Protein AF-A0A2K2V8D2-F1 (afdb_monomer)

Sequence (193 aa):
MRQGKEVNWNSFGDELWNIADIFRSDIVKPTEYLEEFSYLFFLRLFDEQEIYQENVAKELGEEYKSTIPEEYRFFNWACDPRNYARNNGFKTVTEFLDKMFSDLANLQDIGNPKIDEDRRIIRKIFSNKVRRMQNDNTVIQVINKLGILKLPEDEGKKFDALGRGYEFLMYKLGQQGSYGQYFTPRNIISFMV

Foldseek 3Di:
DDPFDDDPLVVLLVLLVVLLCLCCVQFVAPLQSLLVSLVLLLLQLLLLVLVVVCVVCVVVVHDRDDLQPPLSRLVSQLVPVCVSCVVVPHPASLRVVVVSLVCLLVPDDDPDVVSNLVSVVSNLSSVPDDRRDDDRVSVSSSSNSSVPRDADPDPLRRLVSSLSSSVSSVVVSVVSDDPCPRDPSVVSSVVSD

Nearest PDB structures (foldseek):
  1r1y-assembly1_A  TM=2.375E-01  e=9.857E+00  Homo sapiens

Secondary structure (DSSP, 8-state):
---PPPP-HHHHHHHHHHHHHGGGGT--SHHHHHHHHHHHHHHHHHHHHHHHHHHHHHHHTPPP--SS-GGG-HHHHHTSHHHHHHHTT-SSHHHHHHHHHHHHHTPPP-S-HHHHHHHHHHHHHHTT-------HHHHHHHHHHHHT----SSHHHHHHHHHHHHHHHHHHHHHHSS-TTTS-HHHHHTTT-

Mean predicted aligned error: 6.64 Å

Structure (mmCIF, N/CA/C/O backbone):
data_AF-A0A2K2V8D2-F1
#
_entry.id   AF-A0A2K2V8D2-F1
#
loop_
_atom_site.group_PDB
_atom_site.id
_atom_site.type_symbol
_atom_site.label_atom_id
_atom_site.label_alt_id
_atom_site.label_comp_id
_atom_site.label_asym_id
_atom_site.label_entity_id
_atom_site.label_seq_id
_atom_site.pdbx_PDB_ins_code
_atom_site.Cartn_x
_atom_site.Cartn_y
_atom_site.Cartn_z
_atom_site.occupancy
_atom_site.B_iso_or_equiv
_atom_site.auth_seq_id
_atom_site.auth_comp_id
_atom_site.auth_asym_id
_atom_site.auth_atom_id
_atom_site.pdbx_PDB_model_num
ATOM 1 N N . MET A 1 1 ? 2.410 31.906 13.628 1.00 33.09 1 MET A N 1
ATOM 2 C CA . MET A 1 1 ? 1.485 31.511 12.545 1.00 33.09 1 MET A CA 1
ATOM 3 C C . MET A 1 1 ? 2.318 30.945 11.408 1.00 33.09 1 MET A C 1
ATOM 5 O O . MET A 1 1 ? 2.979 31.707 10.715 1.00 33.09 1 MET A O 1
ATOM 9 N N . ARG A 1 2 ? 2.411 29.616 11.296 1.00 35.50 2 ARG A N 1
ATOM 10 C CA . ARG A 1 2 ? 3.089 28.970 10.165 1.00 35.50 2 ARG A CA 1
ATOM 11 C C . ARG A 1 2 ? 2.069 28.894 9.033 1.00 35.50 2 ARG A C 1
ATOM 13 O O . ARG A 1 2 ? 1.045 28.244 9.191 1.00 35.50 2 ARG A O 1
ATOM 20 N N . GLN A 1 3 ? 2.308 29.621 7.945 1.00 31.98 3 GLN A N 1
ATOM 21 C CA . GLN A 1 3 ? 1.551 29.440 6.711 1.00 31.98 3 GLN A CA 1
ATOM 22 C C . GLN A 1 3 ? 1.862 28.031 6.198 1.00 31.98 3 GLN A C 1
ATOM 24 O O . GLN A 1 3 ? 2.992 27.758 5.788 1.00 31.98 3 GLN A O 1
ATOM 29 N N . GLY A 1 4 ? 0.887 27.125 6.292 1.00 40.28 4 GLY A N 1
ATOM 30 C CA . GLY A 1 4 ? 0.949 25.841 5.607 1.00 40.28 4 GLY A CA 1
ATOM 31 C C . GLY A 1 4 ? 1.059 26.119 4.113 1.00 40.28 4 GLY A C 1
ATOM 32 O O . GLY A 1 4 ? 0.209 26.808 3.552 1.00 40.28 4 GLY A O 1
ATOM 33 N N . LYS A 1 5 ? 2.145 25.664 3.483 1.00 44.41 5 LYS A N 1
ATOM 34 C CA . LYS A 1 5 ? 2.298 25.764 2.030 1.00 44.41 5 LYS A CA 1
ATOM 35 C C . LYS A 1 5 ? 1.134 25.015 1.385 1.00 44.41 5 LYS A C 1
ATOM 37 O O . LYS A 1 5 ? 0.981 23.820 1.620 1.00 44.41 5 LYS A O 1
ATOM 42 N N . GLU A 1 6 ? 0.328 25.718 0.595 1.00 50.50 6 GLU A N 1
ATOM 43 C CA . GLU A 1 6 ? -0.656 25.080 -0.277 1.00 50.50 6 GLU A CA 1
ATOM 44 C C . GLU A 1 6 ? 0.056 24.081 -1.191 1.00 50.50 6 GLU A C 1
ATOM 46 O O . GLU A 1 6 ? 1.127 24.367 -1.738 1.00 50.50 6 GLU A O 1
ATOM 51 N N . VAL A 1 7 ? -0.522 22.889 -1.325 1.00 56.56 7 VAL A N 1
ATOM 52 C CA . VAL A 1 7 ? -0.005 21.879 -2.244 1.00 56.56 7 VAL A CA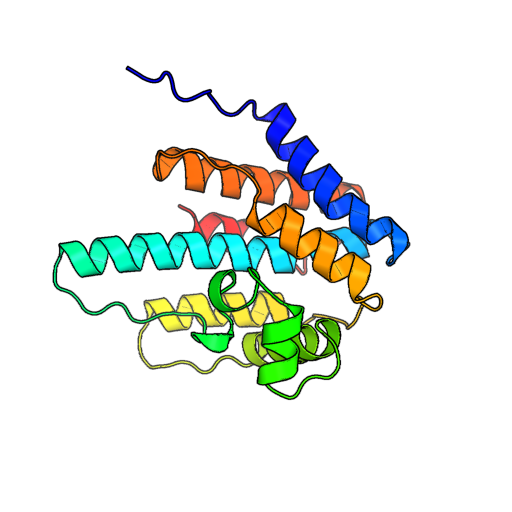 1
ATOM 53 C C . VAL A 1 7 ? -0.193 22.402 -3.659 1.00 56.56 7 VAL A C 1
ATOM 55 O O . VAL A 1 7 ? -1.310 22.632 -4.116 1.00 56.56 7 VAL A O 1
ATOM 58 N N . ASN A 1 8 ? 0.919 22.600 -4.362 1.00 67.38 8 ASN A N 1
ATOM 59 C CA . ASN A 1 8 ? 0.877 22.841 -5.793 1.00 67.38 8 ASN A CA 1
ATOM 60 C C . ASN A 1 8 ? 0.486 21.523 -6.473 1.00 67.38 8 ASN A C 1
ATOM 62 O O . ASN A 1 8 ? 1.277 20.584 -6.527 1.00 67.38 8 ASN A O 1
ATOM 66 N N . TRP A 1 9 ? -0.744 21.453 -6.970 1.00 60.75 9 TRP A N 1
ATOM 67 C CA . TRP A 1 9 ? -1.333 20.220 -7.489 1.00 60.75 9 TRP A CA 1
ATOM 68 C C . TRP A 1 9 ? -0.632 19.651 -8.719 1.00 60.75 9 TRP A C 1
ATOM 70 O O . TRP A 1 9 ? -0.478 18.435 -8.816 1.00 60.75 9 TRP A O 1
ATOM 80 N N . ASN A 1 10 ? -0.135 20.516 -9.608 1.00 64.00 10 ASN A N 1
ATOM 81 C CA . ASN A 1 10 ? 0.698 20.075 -10.728 1.00 64.00 10 ASN A CA 1
ATOM 82 C C . ASN A 1 10 ? 1.973 19.401 -10.197 1.00 64.00 10 ASN A C 1
ATOM 84 O O . ASN A 1 10 ? 2.337 18.319 -10.642 1.00 64.00 10 ASN A O 1
ATOM 88 N N . SER A 1 11 ? 2.572 19.977 -9.150 1.00 75.62 11 SER A N 1
ATOM 89 C CA . SER A 1 11 ? 3.760 19.415 -8.504 1.00 75.62 11 SER A CA 1
ATOM 90 C C . SER A 1 11 ? 3.500 18.085 -7.790 1.00 75.62 11 SER A C 1
ATOM 92 O O . SER A 1 11 ? 4.414 17.271 -7.733 1.00 75.62 11 SER A O 1
ATOM 94 N N . PHE A 1 12 ? 2.304 17.847 -7.238 1.00 82.44 12 PHE A N 1
ATOM 95 C CA . PHE A 1 12 ? 1.995 16.598 -6.525 1.00 82.44 12 PHE A CA 1
ATOM 96 C C . PHE A 1 12 ? 1.798 15.415 -7.480 1.00 82.44 12 PHE A C 1
ATOM 98 O O . PHE A 1 12 ? 2.346 14.336 -7.254 1.00 82.44 12 PHE A O 1
ATOM 105 N N . GLY A 1 13 ? 1.063 15.624 -8.578 1.00 82.62 13 GLY A N 1
ATOM 106 C CA . GLY A 1 13 ? 0.934 14.617 -9.635 1.00 82.62 13 GLY A CA 1
ATOM 107 C C . GLY A 1 13 ? 2.289 14.270 -10.257 1.00 82.62 13 GLY A C 1
ATOM 108 O O . GLY A 1 13 ? 2.603 13.092 -10.433 1.00 82.62 13 GLY A O 1
ATOM 109 N N . ASP A 1 14 ? 3.125 15.281 -10.507 1.00 84.12 14 ASP A N 1
ATOM 110 C CA . ASP A 1 14 ? 4.491 15.088 -11.003 1.00 84.12 14 ASP A CA 1
ATOM 111 C C . ASP A 1 14 ? 5.381 14.356 -9.987 1.00 84.12 14 ASP A C 1
ATOM 113 O O . ASP A 1 14 ? 6.183 13.505 -10.367 1.00 84.12 14 ASP A O 1
ATOM 117 N N . GLU A 1 15 ? 5.237 14.628 -8.688 1.00 89.31 15 GLU A N 1
ATOM 118 C CA . GLU A 1 15 ? 5.972 13.913 -7.641 1.00 89.31 15 GLU A CA 1
ATOM 119 C C . GLU A 1 15 ? 5.580 12.430 -7.594 1.00 89.31 15 GLU A C 1
ATOM 121 O O . GLU A 1 15 ? 6.461 11.571 -7.617 1.00 89.31 15 GLU A O 1
ATOM 126 N N . LEU A 1 16 ? 4.281 12.111 -7.633 1.00 89.38 16 LEU A N 1
ATOM 127 C CA . LEU A 1 16 ? 3.804 10.726 -7.735 1.00 89.38 16 LEU A CA 1
ATOM 128 C C . LEU A 1 16 ? 4.314 10.040 -9.006 1.00 89.38 16 LEU A C 1
ATOM 130 O O . LEU A 1 16 ? 4.770 8.897 -8.945 1.00 89.38 16 LEU A O 1
ATOM 134 N N . TRP A 1 17 ? 4.279 10.740 -10.143 1.00 87.50 17 TRP A N 1
ATOM 135 C CA . TRP A 1 17 ? 4.829 10.234 -11.397 1.00 87.50 17 TRP A CA 1
ATOM 136 C C . TRP A 1 17 ? 6.316 9.907 -11.274 1.00 87.50 17 TRP A C 1
ATOM 138 O O . TRP A 1 17 ? 6.728 8.818 -11.659 1.00 87.50 17 TRP A O 1
ATOM 148 N N . ASN A 1 18 ? 7.111 10.807 -10.694 1.00 90.44 18 ASN A N 1
ATOM 149 C CA . ASN A 1 18 ? 8.549 10.616 -10.507 1.00 90.44 18 ASN A CA 1
ATOM 150 C C . ASN A 1 18 ? 8.868 9.436 -9.585 1.00 90.44 18 ASN A C 1
ATOM 152 O O . ASN A 1 18 ? 9.847 8.729 -9.817 1.00 90.44 18 ASN A O 1
ATOM 156 N N . ILE A 1 19 ? 8.052 9.200 -8.554 1.00 93.00 19 ILE A N 1
ATOM 157 C CA . ILE A 1 19 ? 8.208 8.021 -7.695 1.00 93.00 19 ILE A CA 1
ATOM 158 C C . ILE A 1 19 ? 7.892 6.750 -8.486 1.00 93.00 19 ILE A C 1
ATOM 160 O O . ILE A 1 19 ? 8.676 5.803 -8.447 1.00 93.00 19 ILE A O 1
ATOM 164 N N . ALA A 1 20 ? 6.785 6.731 -9.233 1.00 89.62 20 ALA A N 1
ATOM 165 C CA . ALA A 1 20 ? 6.430 5.597 -10.082 1.00 89.62 20 ALA A CA 1
ATOM 166 C C . ALA A 1 20 ? 7.510 5.308 -11.139 1.00 89.62 20 ALA A C 1
ATOM 168 O O . ALA A 1 20 ? 7.801 4.149 -11.426 1.00 89.62 20 ALA A O 1
ATOM 169 N N . ASP A 1 21 ? 8.142 6.355 -11.677 1.00 89.69 21 ASP A N 1
ATOM 170 C CA . ASP A 1 21 ? 9.185 6.265 -12.701 1.00 89.69 21 ASP A CA 1
ATOM 171 C C . ASP A 1 21 ? 10.424 5.488 -12.238 1.00 89.69 21 ASP A C 1
ATOM 173 O O . ASP A 1 21 ? 11.106 4.883 -13.061 1.00 89.69 21 ASP A O 1
ATOM 177 N N . ILE A 1 22 ? 10.687 5.412 -10.927 1.00 91.69 22 ILE A N 1
ATOM 178 C CA . ILE A 1 22 ? 11.781 4.601 -10.362 1.00 91.69 22 ILE A CA 1
ATOM 179 C C . ILE A 1 22 ? 11.645 3.134 -10.792 1.00 91.69 22 ILE A C 1
ATOM 181 O O . ILE A 1 22 ? 12.648 2.481 -11.105 1.00 91.69 22 ILE A O 1
ATOM 185 N N . PHE A 1 23 ? 10.413 2.622 -10.895 1.00 89.81 23 PHE A N 1
ATOM 186 C CA . PHE A 1 23 ? 10.177 1.262 -11.366 1.00 89.81 23 PHE A CA 1
ATOM 187 C C . PHE A 1 23 ? 10.560 1.037 -12.827 1.00 89.81 23 PHE A C 1
ATOM 189 O O . PHE A 1 23 ? 10.771 -0.115 -13.188 1.00 89.81 23 PHE A O 1
ATOM 196 N N . ARG A 1 24 ? 10.737 2.072 -13.663 1.00 84.94 24 ARG A N 1
ATOM 197 C CA . ARG A 1 24 ? 11.219 1.887 -15.047 1.00 84.94 24 ARG A CA 1
ATOM 198 C C . ARG A 1 24 ? 12.572 1.192 -15.130 1.00 84.94 24 ARG A C 1
ATOM 200 O O . ARG A 1 24 ? 12.885 0.592 -16.153 1.00 84.94 24 ARG A O 1
ATOM 207 N N . SER A 1 25 ? 13.371 1.278 -14.066 1.00 81.75 25 SER A N 1
ATOM 208 C CA . SER A 1 25 ? 14.644 0.561 -13.962 1.00 81.75 25 SER A CA 1
ATOM 209 C C . SER A 1 25 ? 14.488 -0.963 -13.833 1.00 81.75 25 SER A C 1
ATOM 211 O O . SER A 1 25 ? 15.441 -1.681 -14.116 1.00 81.75 25 SER A O 1
ATOM 213 N N . ASP A 1 26 ? 13.309 -1.447 -13.424 1.00 80.44 26 ASP A N 1
ATOM 214 C CA . ASP A 1 26 ? 13.001 -2.864 -13.165 1.00 80.44 26 ASP A CA 1
ATOM 215 C C . ASP A 1 26 ? 11.901 -3.409 -14.101 1.00 80.44 26 ASP A C 1
ATOM 217 O O . ASP A 1 26 ? 11.938 -4.560 -14.525 1.00 80.44 26 ASP A O 1
ATOM 221 N N . ILE A 1 27 ? 10.935 -2.570 -14.488 1.00 80.94 27 ILE A N 1
ATOM 222 C CA . ILE A 1 27 ? 9.751 -2.935 -15.270 1.00 80.94 27 ILE A CA 1
ATOM 223 C C . ILE A 1 27 ? 9.675 -2.049 -16.517 1.00 80.94 27 ILE A C 1
ATOM 225 O O . ILE A 1 27 ? 9.432 -0.844 -16.447 1.00 80.94 27 ILE A O 1
ATOM 229 N N . VAL A 1 28 ? 9.853 -2.665 -17.687 1.00 73.62 28 VAL A N 1
ATOM 230 C CA . VAL A 1 28 ? 10.014 -1.947 -18.964 1.00 73.62 28 VAL A CA 1
ATOM 231 C C . VAL A 1 28 ? 8.709 -1.313 -19.458 1.00 73.62 28 VAL A C 1
ATOM 233 O O . VAL A 1 28 ? 8.727 -0.227 -20.037 1.00 73.62 28 VAL A O 1
ATOM 236 N N . LYS A 1 29 ? 7.564 -1.980 -19.272 1.00 81.00 29 LYS A N 1
ATOM 237 C CA . LYS A 1 29 ? 6.289 -1.511 -19.831 1.00 81.00 29 LYS A CA 1
ATOM 238 C C . LYS A 1 29 ? 5.630 -0.467 -18.924 1.00 81.00 29 LYS A C 1
ATOM 240 O O . LYS A 1 29 ? 5.376 -0.768 -17.755 1.00 81.00 29 LYS A O 1
ATOM 245 N N . PRO A 1 30 ? 5.243 0.707 -19.464 1.00 77.25 30 PRO A N 1
ATOM 246 C CA . PRO A 1 30 ? 4.624 1.765 -18.677 1.00 77.25 30 PRO A CA 1
ATOM 247 C C . PRO A 1 30 ? 3.383 1.382 -17.890 1.00 77.25 30 PRO A C 1
ATOM 249 O O . PRO A 1 30 ? 3.245 1.744 -16.726 1.00 77.25 30 PRO A O 1
ATOM 252 N N . THR A 1 31 ? 2.501 0.609 -18.510 1.00 76.81 31 THR A N 1
ATOM 253 C CA . THR A 1 31 ? 1.275 0.136 -17.868 1.00 76.81 31 THR A CA 1
ATOM 254 C C . THR A 1 31 ? 1.561 -0.778 -16.682 1.00 76.81 31 THR A C 1
ATOM 256 O O . THR A 1 31 ? 0.869 -0.700 -15.677 1.00 76.81 31 THR A O 1
ATOM 259 N N . GLU A 1 32 ? 2.594 -1.617 -16.779 1.00 81.56 32 GLU A N 1
ATOM 260 C CA . GLU A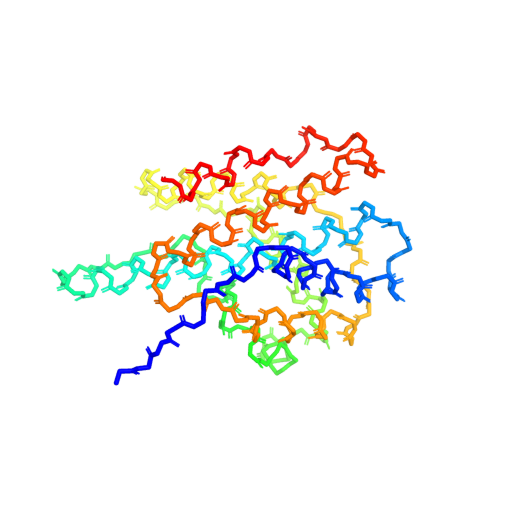 1 32 ? 2.924 -2.601 -15.748 1.00 81.56 32 GLU A CA 1
ATOM 261 C C . GLU A 1 32 ? 3.538 -1.929 -14.518 1.00 81.56 32 GLU A C 1
ATOM 263 O O . GLU A 1 32 ? 3.121 -2.219 -13.403 1.00 81.56 32 GLU A O 1
ATOM 268 N N . TYR A 1 33 ? 4.476 -0.991 -14.687 1.00 85.31 33 TYR A N 1
ATOM 269 C CA . TYR A 1 33 ? 5.074 -0.339 -13.519 1.00 85.31 33 TYR A CA 1
ATOM 270 C C . TYR A 1 33 ? 4.109 0.618 -12.813 1.00 85.31 33 TYR A C 1
ATOM 272 O O . TYR A 1 33 ? 4.148 0.748 -11.590 1.00 85.31 33 TYR A O 1
ATOM 280 N N . LEU A 1 34 ? 3.232 1.284 -13.571 1.00 84.12 34 LEU A N 1
ATOM 281 C CA . LEU A 1 34 ? 2.195 2.139 -12.999 1.00 84.12 34 LEU A CA 1
ATOM 282 C C . LEU A 1 34 ? 1.152 1.316 -12.234 1.00 84.12 34 LEU A C 1
ATOM 284 O O . LEU A 1 34 ? 0.678 1.769 -11.195 1.00 84.12 34 LEU A O 1
ATOM 288 N N . GLU A 1 35 ? 0.824 0.110 -12.707 1.00 83.38 35 GLU A N 1
ATOM 289 C CA . GLU A 1 35 ? -0.030 -0.835 -11.980 1.00 83.38 35 GLU A CA 1
ATOM 290 C C . GLU A 1 35 ? 0.628 -1.234 -10.647 1.00 83.38 35 GLU A C 1
ATOM 292 O O . GLU A 1 35 ? 0.016 -1.066 -9.591 1.00 83.38 35 GLU A O 1
ATOM 297 N N . GLU A 1 36 ? 1.903 -1.639 -10.659 1.00 87.06 36 GLU A N 1
ATOM 298 C CA . GLU A 1 36 ? 2.645 -1.981 -9.435 1.00 87.06 36 GLU A CA 1
ATOM 299 C C . GLU A 1 36 ? 2.726 -0.811 -8.438 1.00 87.06 36 GLU A C 1
ATOM 301 O O . GLU A 1 36 ? 2.500 -0.989 -7.238 1.00 87.06 36 GLU A O 1
ATOM 306 N N .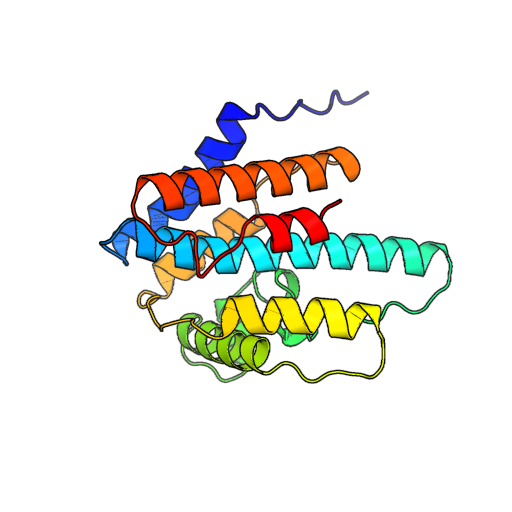 PHE A 1 37 ? 2.982 0.405 -8.928 1.00 90.38 37 PHE A N 1
ATOM 307 C CA . PHE A 1 37 ? 2.966 1.610 -8.099 1.00 90.38 37 PHE A CA 1
ATOM 308 C C . PHE A 1 37 ? 1.581 1.893 -7.509 1.00 90.38 37 PHE A C 1
ATOM 310 O O . PHE A 1 37 ? 1.474 2.258 -6.338 1.00 90.38 37 PHE A O 1
ATOM 317 N N . SER A 1 38 ? 0.517 1.693 -8.290 1.00 86.44 38 SER A N 1
ATOM 318 C CA . SER A 1 38 ? -0.851 1.956 -7.843 1.00 86.44 38 SER A CA 1
ATOM 319 C C . SER A 1 38 ? -1.276 1.071 -6.669 1.00 86.44 38 SER A C 1
ATOM 321 O O . SER A 1 38 ? -2.004 1.548 -5.802 1.00 86.44 38 SER A O 1
ATOM 323 N N . TYR A 1 39 ? -0.773 -0.167 -6.576 1.00 89.25 39 TYR A N 1
ATOM 324 C CA . TYR A 1 39 ? -1.008 -1.042 -5.423 1.00 89.25 39 TYR A CA 1
ATOM 325 C C . TYR A 1 39 ? -0.361 -0.509 -4.146 1.00 89.25 39 TYR A C 1
ATOM 327 O O . TYR A 1 39 ? -1.007 -0.446 -3.102 1.00 89.25 39 TYR A O 1
ATOM 335 N N . LEU A 1 40 ? 0.910 -0.103 -4.223 1.00 92.69 40 LEU A N 1
ATOM 336 C CA . LEU A 1 40 ? 1.625 0.457 -3.074 1.00 92.69 40 LEU A CA 1
ATOM 337 C C . LEU A 1 40 ? 0.998 1.778 -2.629 1.00 92.69 40 LEU A C 1
ATOM 339 O O . LEU A 1 40 ? 0.838 2.022 -1.434 1.00 92.69 40 LEU A O 1
ATOM 343 N N . PHE A 1 41 ? 0.608 2.614 -3.591 1.00 91.06 41 PHE A N 1
ATOM 344 C CA . PHE A 1 41 ? -0.053 3.873 -3.295 1.00 91.06 41 PHE A CA 1
ATOM 345 C C . PHE A 1 41 ? -1.439 3.670 -2.679 1.00 91.06 41 PHE A C 1
ATOM 347 O O . PHE A 1 41 ? -1.763 4.354 -1.712 1.00 91.06 41 PHE A O 1
ATOM 354 N N . PHE A 1 42 ? -2.210 2.694 -3.170 1.00 88.94 42 PHE A N 1
ATOM 355 C CA . PHE A 1 42 ? -3.479 2.299 -2.563 1.00 88.94 42 PHE A CA 1
ATOM 356 C C . PHE A 1 42 ? -3.296 1.886 -1.099 1.00 88.94 42 PHE A C 1
ATOM 358 O O . PHE A 1 42 ? -4.015 2.392 -0.248 1.00 88.94 42 PHE A O 1
ATOM 365 N N . LEU A 1 43 ? -2.316 1.029 -0.789 1.00 92.69 43 LEU A N 1
ATOM 366 C CA . LEU A 1 43 ? -2.070 0.589 0.590 1.00 92.69 43 LEU A CA 1
ATOM 367 C C . LEU A 1 43 ? -1.732 1.747 1.521 1.00 92.69 43 LEU A C 1
ATOM 369 O O . LEU A 1 43 ? -2.265 1.820 2.622 1.00 92.69 43 LEU A O 1
ATOM 373 N N . ARG A 1 44 ? -0.881 2.673 1.072 1.00 92.81 44 ARG A N 1
ATOM 374 C CA . ARG A 1 44 ? -0.567 3.866 1.858 1.00 92.81 44 ARG A CA 1
ATOM 375 C C . ARG A 1 44 ? -1.800 4.732 2.096 1.00 92.81 44 ARG A C 1
ATOM 377 O O . ARG A 1 44 ? -2.025 5.172 3.214 1.00 92.81 44 ARG A O 1
ATOM 384 N N . LEU A 1 45 ? -2.565 5.001 1.041 1.00 88.75 45 LEU A N 1
ATOM 385 C CA . LEU A 1 45 ? -3.777 5.814 1.112 1.00 88.75 45 LEU A CA 1
ATOM 386 C C . LEU A 1 45 ? -4.794 5.194 2.071 1.00 88.75 45 LEU A C 1
ATOM 388 O O . LEU A 1 45 ? -5.372 5.898 2.893 1.00 88.75 45 LEU A O 1
ATOM 392 N N . PHE A 1 46 ? -4.977 3.879 1.978 1.00 90.00 46 PHE A N 1
ATOM 393 C CA . PHE A 1 46 ? -5.883 3.142 2.843 1.00 90.00 46 PHE A CA 1
ATOM 394 C C . PHE A 1 46 ? -5.433 3.212 4.306 1.00 90.00 46 PHE A C 1
ATOM 396 O O . PHE A 1 46 ? -6.244 3.491 5.179 1.00 90.00 46 PHE A O 1
ATOM 403 N N . ASP A 1 47 ? -4.137 3.054 4.575 1.00 93.69 47 ASP A N 1
ATOM 404 C CA . ASP A 1 47 ? -3.615 3.122 5.940 1.00 93.69 47 ASP A CA 1
ATOM 405 C C . ASP A 1 47 ? -3.719 4.534 6.551 1.00 93.69 47 ASP A C 1
ATOM 407 O O . ASP A 1 47 ? -4.062 4.670 7.720 1.00 93.69 47 ASP A O 1
ATOM 411 N N . GLU A 1 48 ? -3.528 5.604 5.766 1.00 91.75 48 GLU A N 1
ATOM 412 C CA . GLU A 1 48 ? -3.812 6.984 6.214 1.00 91.75 48 GLU A CA 1
ATOM 413 C C . GLU A 1 48 ? -5.283 7.150 6.642 1.00 91.75 48 GLU A C 1
ATOM 415 O O . GLU A 1 48 ? -5.575 7.793 7.653 1.00 91.75 48 GLU A O 1
ATOM 420 N N . GLN A 1 49 ? -6.213 6.534 5.904 1.00 88.75 49 GLN A N 1
ATOM 421 C CA . GLN A 1 49 ? -7.638 6.538 6.239 1.00 88.75 49 GLN A CA 1
ATOM 422 C C . GLN A 1 49 ? -7.927 5.734 7.514 1.00 88.75 49 GLN A C 1
ATOM 424 O O . GLN A 1 49 ? -8.716 6.182 8.348 1.00 88.75 49 GLN A O 1
ATOM 429 N N . GLU A 1 50 ? -7.290 4.575 7.698 1.00 92.94 50 GLU A N 1
ATOM 430 C CA . GLU A 1 50 ? -7.436 3.786 8.926 1.00 92.94 50 GLU A CA 1
ATOM 431 C C . GLU A 1 50 ? -6.874 4.525 10.142 1.00 92.94 50 GLU A C 1
ATOM 433 O O . GLU A 1 50 ? -7.542 4.578 11.168 1.00 92.94 50 GLU A O 1
ATOM 438 N N . ILE A 1 51 ? -5.713 5.181 10.018 1.00 93.44 51 ILE A N 1
ATO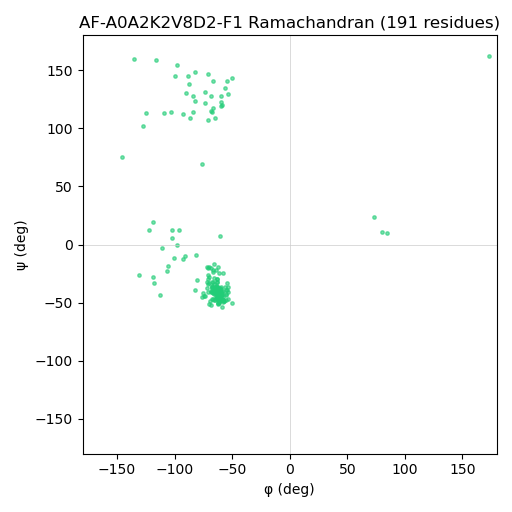M 439 C CA . ILE A 1 51 ? -5.140 6.029 11.078 1.00 93.44 51 ILE A CA 1
ATOM 440 C C . ILE A 1 51 ? -6.111 7.149 11.461 1.00 93.44 51 ILE A C 1
ATOM 442 O O . ILE A 1 51 ? -6.320 7.415 12.645 1.00 93.44 51 ILE A O 1
ATOM 446 N N . TYR A 1 52 ? -6.714 7.817 10.475 1.00 91.88 52 TYR A N 1
ATOM 447 C CA . TYR A 1 52 ? -7.701 8.861 10.741 1.00 91.88 52 TYR A CA 1
ATOM 448 C C . TYR A 1 52 ? -8.912 8.313 11.509 1.00 91.88 52 TYR A C 1
ATOM 450 O O . TYR A 1 52 ? -9.290 8.867 12.541 1.00 91.88 52 TYR A O 1
ATOM 458 N N . GLN A 1 53 ? -9.490 7.200 11.054 1.00 91.81 53 GLN A N 1
ATOM 459 C CA . GLN A 1 53 ? -10.645 6.582 11.710 1.00 91.81 53 GLN A CA 1
ATOM 460 C C . GLN A 1 53 ? -10.314 6.052 13.111 1.00 91.81 53 GLN A C 1
ATOM 462 O O . GLN A 1 53 ? -11.127 6.196 14.022 1.00 91.81 53 GLN A O 1
ATOM 467 N N . GLU A 1 54 ? -9.121 5.491 13.299 1.00 94.56 54 GLU A N 1
ATOM 468 C CA . GLU A 1 54 ? -8.610 5.037 14.591 1.00 94.56 54 GLU A CA 1
ATOM 469 C C . GLU A 1 54 ? -8.482 6.204 15.580 1.00 94.56 54 GLU A C 1
ATOM 471 O O . GLU A 1 54 ? -8.913 6.095 16.729 1.00 94.56 54 GLU A O 1
ATOM 476 N N . ASN A 1 55 ? -7.964 7.352 15.130 1.00 93.69 55 ASN A N 1
ATOM 477 C CA . ASN A 1 55 ? -7.874 8.560 15.952 1.00 93.69 55 ASN A CA 1
ATOM 478 C C . ASN A 1 55 ? -9.260 9.087 16.345 1.00 93.69 55 ASN A C 1
ATOM 480 O O . ASN A 1 55 ? -9.479 9.397 17.515 1.00 93.69 55 ASN A O 1
ATOM 484 N N . VAL A 1 56 ? -10.206 9.133 15.402 1.00 93.38 56 VAL A N 1
ATOM 485 C CA . VAL A 1 56 ? -11.593 9.544 15.680 1.00 93.38 56 VAL A CA 1
ATOM 486 C C . VAL A 1 56 ? -12.253 8.596 16.685 1.00 93.38 56 VAL A C 1
ATOM 488 O O . VAL A 1 56 ? -12.818 9.053 17.675 1.00 93.38 56 VAL A O 1
ATOM 491 N N . ALA A 1 57 ? -12.145 7.279 16.486 1.00 94.25 57 ALA A N 1
ATOM 492 C CA . ALA A 1 57 ? -12.693 6.289 17.413 1.00 94.25 57 ALA A CA 1
ATOM 493 C C . ALA A 1 57 ? -12.091 6.445 18.816 1.00 94.25 57 ALA A C 1
ATOM 495 O O . ALA A 1 57 ? -12.816 6.473 19.808 1.00 94.25 57 ALA A O 1
ATOM 496 N N . LYS A 1 58 ? -10.773 6.651 18.904 1.00 95.06 58 LYS A N 1
ATOM 497 C CA . LYS A 1 58 ? -10.073 6.898 20.167 1.00 95.06 58 LYS A CA 1
ATOM 498 C C . LYS A 1 58 ? -10.566 8.158 20.881 1.00 95.06 58 LYS A C 1
ATOM 500 O O . LYS A 1 58 ? -10.713 8.132 22.101 1.00 95.06 58 LYS A O 1
ATOM 505 N N . GLU A 1 59 ? -10.825 9.244 20.154 1.00 95.19 59 GLU A N 1
ATOM 506 C CA . GLU A 1 59 ? -11.404 10.474 20.716 1.00 95.19 59 GLU A CA 1
ATOM 507 C C . GLU A 1 59 ? -12.837 10.266 21.224 1.00 95.19 59 GLU A C 1
ATOM 509 O O . GLU A 1 59 ? -13.220 10.842 22.243 1.00 95.19 59 GLU A O 1
ATOM 514 N N . LEU A 1 60 ? -13.607 9.408 20.553 1.00 95.62 60 LEU A N 1
ATOM 515 C CA . LEU A 1 60 ? -14.967 9.029 20.946 1.00 95.62 60 LEU A CA 1
ATOM 516 C C . LEU A 1 60 ? -15.011 7.935 22.031 1.00 95.62 60 LEU A C 1
ATOM 518 O O . LEU A 1 60 ? -16.077 7.665 22.581 1.00 95.62 60 LEU A O 1
ATOM 522 N N . GLY A 1 61 ? -13.871 7.326 22.373 1.00 95.56 61 GLY A N 1
ATOM 523 C CA . GLY A 1 61 ? -13.791 6.207 23.318 1.00 95.56 61 GLY A CA 1
ATOM 524 C C . GLY A 1 61 ? -14.320 4.882 22.756 1.00 95.56 61 GLY A C 1
ATOM 525 O O . GLY A 1 61 ? -14.726 4.010 23.524 1.00 95.56 61 GLY A O 1
ATOM 526 N N . GLU A 1 62 ? -14.334 4.738 21.435 1.00 94.50 62 GLU A N 1
ATOM 527 C CA . GLU A 1 62 ? -14.792 3.556 20.708 1.00 94.50 62 GLU A CA 1
ATOM 528 C C . GLU A 1 62 ? -13.615 2.654 20.303 1.00 94.50 62 GLU A C 1
ATOM 530 O O . GLU A 1 62 ? -12.477 3.099 20.139 1.00 94.50 62 GLU A O 1
ATOM 535 N N . GLU A 1 63 ? -13.889 1.362 20.122 1.00 92.19 63 GLU A N 1
ATOM 536 C CA . GLU A 1 63 ? -12.918 0.416 19.570 1.00 92.19 63 GLU A CA 1
ATOM 537 C C . GLU A 1 63 ? -12.920 0.503 18.037 1.00 92.19 63 GLU A C 1
ATOM 539 O O . GLU A 1 63 ? -13.951 0.294 17.394 1.00 92.19 63 GLU A O 1
ATOM 544 N N . TYR A 1 64 ? -11.756 0.776 17.444 1.00 93.12 64 TYR A N 1
ATOM 545 C CA . TYR A 1 64 ? -11.577 0.710 15.997 1.00 93.12 64 TYR A CA 1
ATOM 546 C C . TYR A 1 64 ? -11.140 -0.690 15.570 1.00 93.12 64 TYR A C 1
ATOM 548 O O . TYR A 1 64 ? -10.177 -1.243 16.101 1.00 93.12 64 TYR A O 1
ATOM 556 N N . LYS A 1 65 ? -11.826 -1.255 14.574 1.00 93.31 65 LYS A N 1
ATOM 557 C CA . LYS A 1 65 ? -11.469 -2.547 13.985 1.00 93.31 65 LYS A CA 1
ATOM 558 C C . LYS A 1 65 ? -10.927 -2.335 12.580 1.00 93.31 65 LYS A C 1
ATOM 560 O O . LYS A 1 65 ? -11.683 -1.968 11.683 1.00 93.31 65 LYS A O 1
ATOM 565 N N . SER A 1 66 ? -9.640 -2.621 12.404 1.00 93.88 66 SER A N 1
ATOM 566 C CA . SER A 1 66 ? -8.961 -2.435 11.126 1.00 93.88 66 SER A CA 1
ATOM 567 C C . SER A 1 66 ? -9.484 -3.385 10.038 1.00 93.88 66 SER A C 1
ATOM 569 O O . SER A 1 66 ? -9.799 -4.564 10.267 1.00 93.88 66 SER A O 1
ATOM 571 N N . THR A 1 67 ? -9.601 -2.846 8.828 1.00 94.75 67 THR A N 1
ATOM 572 C CA . THR A 1 67 ? -9.999 -3.576 7.627 1.00 94.75 67 THR A CA 1
ATOM 573 C C . THR A 1 67 ? -8.849 -4.430 7.116 1.00 94.75 67 THR A C 1
ATOM 575 O O . THR A 1 67 ? -9.077 -5.607 6.806 1.00 94.75 67 THR A O 1
ATOM 578 N N . ILE A 1 68 ? -7.636 -3.874 7.051 1.00 94.38 68 ILE A N 1
ATOM 579 C CA . ILE A 1 68 ? -6.419 -4.589 6.661 1.00 94.38 68 ILE A CA 1
ATOM 580 C C . ILE A 1 68 ? -5.799 -5.236 7.914 1.00 94.38 68 ILE A C 1
ATOM 582 O O . ILE A 1 68 ? -5.784 -4.626 8.973 1.00 94.38 68 ILE A O 1
ATOM 586 N N . PRO A 1 69 ? -5.304 -6.485 7.856 1.00 95.88 69 PRO A N 1
ATOM 587 C CA . PRO A 1 69 ? -4.555 -7.057 8.974 1.00 95.88 69 PRO A CA 1
ATOM 588 C C . PRO A 1 69 ? -3.380 -6.159 9.384 1.00 95.88 69 PRO A C 1
ATOM 590 O O . PRO A 1 69 ? -2.700 -5.606 8.520 1.00 95.88 69 PRO A O 1
ATOM 593 N N . GLU A 1 70 ? -3.117 -6.035 10.684 1.00 95.06 70 GLU A N 1
ATOM 594 C CA . GLU A 1 70 ? -2.074 -5.147 11.217 1.00 95.06 70 GLU A CA 1
ATOM 595 C C . GLU A 1 70 ? -0.700 -5.408 10.579 1.00 95.06 70 GLU A C 1
ATOM 597 O O . GLU A 1 70 ? 0.034 -4.475 10.264 1.00 95.06 70 GLU A O 1
ATOM 602 N N . GLU A 1 71 ? -0.356 -6.661 10.283 1.00 95.88 71 GLU A N 1
ATOM 603 C CA . GLU A 1 71 ? 0.888 -7.017 9.595 1.00 95.88 71 GLU A CA 1
ATOM 604 C C . GLU A 1 71 ? 1.017 -6.431 8.173 1.00 95.88 71 GLU A C 1
ATOM 606 O O . GLU A 1 71 ? 2.119 -6.315 7.637 1.00 95.88 71 GLU A O 1
ATOM 611 N N . TYR A 1 72 ? -0.094 -6.031 7.558 1.00 97.38 72 TYR A N 1
ATOM 612 C CA . TYR A 1 72 ? -0.153 -5.524 6.187 1.00 97.38 72 TYR A CA 1
ATOM 613 C C . TYR A 1 72 ? -0.478 -4.034 6.093 1.00 97.38 72 TYR A C 1
ATOM 615 O O . TYR A 1 72 ? -0.415 -3.476 4.991 1.00 97.38 72 TYR A O 1
ATOM 623 N N . ARG A 1 73 ? -0.736 -3.362 7.223 1.00 96.69 73 ARG A N 1
ATOM 624 C CA . ARG A 1 73 ? -0.849 -1.899 7.271 1.00 96.69 73 ARG A CA 1
ATOM 625 C C . ARG A 1 73 ? 0.458 -1.263 6.807 1.00 96.69 73 ARG A C 1
ATOM 627 O O . ARG A 1 73 ? 1.540 -1.628 7.271 1.00 96.69 73 ARG A O 1
ATOM 634 N N . PHE A 1 74 ? 0.361 -0.353 5.840 1.00 97.25 74 PHE A N 1
ATOM 635 C CA . PHE A 1 74 ? 1.497 0.203 5.108 1.00 97.25 74 PHE A CA 1
ATOM 636 C C . PHE A 1 74 ? 2.611 0.700 6.036 1.00 97.25 74 PHE A C 1
ATOM 638 O O . PHE A 1 74 ? 3.768 0.313 5.873 1.00 97.25 74 PHE A O 1
ATOM 645 N N . PHE A 1 75 ? 2.287 1.509 7.041 1.00 95.88 75 PHE A N 1
ATOM 646 C CA . PHE A 1 75 ? 3.281 2.106 7.931 1.00 95.88 75 PHE A CA 1
ATOM 647 C C . PHE A 1 75 ? 3.929 1.105 8.896 1.00 95.88 75 PHE A C 1
ATOM 649 O O . PHE A 1 75 ? 5.043 1.365 9.359 1.00 95.88 75 PHE A O 1
ATOM 656 N N . ASN A 1 76 ? 3.312 -0.058 9.131 1.00 96.69 76 ASN A N 1
ATOM 657 C CA . ASN A 1 76 ? 3.866 -1.095 10.007 1.00 96.69 76 ASN A CA 1
ATOM 658 C C . ASN A 1 76 ? 5.095 -1.786 9.396 1.00 96.69 76 ASN A C 1
ATOM 660 O O . ASN A 1 76 ? 5.966 -2.256 10.131 1.00 96.69 76 ASN A O 1
ATOM 664 N N . TRP A 1 77 ? 5.213 -1.808 8.065 1.00 97.31 77 TRP A N 1
ATOM 665 C CA . TRP A 1 77 ? 6.343 -2.425 7.363 1.00 97.31 77 TRP A CA 1
ATOM 666 C C . TRP A 1 77 ? 7.149 -1.443 6.502 1.00 97.31 77 TRP A C 1
ATOM 668 O O . TRP A 1 77 ? 8.352 -1.636 6.329 1.00 97.31 77 TRP A O 1
ATOM 678 N N . ALA A 1 78 ? 6.544 -0.371 5.983 1.00 97.06 78 ALA A N 1
ATOM 679 C CA . ALA A 1 78 ? 7.182 0.521 5.009 1.00 97.06 78 ALA A CA 1
ATOM 680 C C . ALA A 1 78 ? 8.315 1.390 5.578 1.00 97.06 78 ALA A C 1
ATOM 682 O O . ALA A 1 78 ? 9.138 1.884 4.809 1.00 97.06 78 ALA A O 1
ATOM 683 N N . CYS A 1 79 ? 8.380 1.585 6.900 1.00 94.81 79 CYS A N 1
ATOM 684 C CA . CYS A 1 79 ? 9.450 2.361 7.539 1.00 94.81 79 CYS A CA 1
ATOM 685 C C . CYS A 1 79 ? 10.819 1.665 7.422 1.00 94.81 79 CYS A C 1
ATOM 687 O O . CYS A 1 79 ? 11.841 2.313 7.195 1.00 94.81 79 CYS A O 1
ATOM 689 N N . ASP A 1 80 ? 10.833 0.334 7.535 1.00 96.62 80 ASP A N 1
ATOM 690 C CA . ASP A 1 80 ? 12.025 -0.491 7.344 1.00 96.62 80 ASP A CA 1
ATOM 691 C C . ASP A 1 80 ? 11.639 -1.834 6.702 1.00 96.62 80 ASP A C 1
ATOM 693 O O . ASP A 1 80 ? 11.596 -2.878 7.368 1.00 96.62 80 ASP A O 1
ATOM 697 N N . PRO A 1 81 ? 11.343 -1.830 5.390 1.00 97.00 81 PRO A N 1
ATOM 698 C CA . PRO A 1 81 ? 10.780 -2.994 4.713 1.00 97.00 81 PRO A CA 1
ATOM 699 C C . PRO A 1 81 ? 11.736 -4.190 4.724 1.00 97.00 81 PRO A C 1
ATOM 701 O O . PRO A 1 81 ? 11.290 -5.335 4.770 1.00 97.00 81 PRO A O 1
ATOM 704 N N . ARG A 1 82 ? 13.056 -3.950 4.741 1.00 97.31 82 ARG A N 1
ATOM 705 C CA . ARG A 1 82 ? 14.066 -5.018 4.801 1.00 97.31 82 ARG A CA 1
ATOM 706 C C . ARG A 1 82 ? 14.043 -5.737 6.135 1.00 97.31 82 ARG A C 1
ATOM 708 O O . ARG A 1 82 ? 13.994 -6.967 6.163 1.00 97.31 82 ARG A O 1
ATOM 715 N N . ASN A 1 83 ? 14.120 -4.987 7.235 1.00 97.62 83 ASN A N 1
ATOM 716 C CA . ASN A 1 83 ? 14.104 -5.609 8.551 1.00 97.62 83 ASN A CA 1
ATOM 717 C C . ASN A 1 83 ? 12.739 -6.239 8.831 1.00 97.62 83 ASN A C 1
ATOM 719 O O . ASN A 1 83 ? 12.707 -7.337 9.382 1.00 97.62 83 ASN A O 1
ATOM 723 N N . TYR A 1 84 ? 11.642 -5.616 8.387 1.00 98.12 84 TYR A N 1
ATOM 724 C CA . TYR A 1 84 ? 10.307 -6.194 8.502 1.00 98.12 84 TYR A CA 1
ATOM 725 C C . TYR A 1 84 ? 10.207 -7.550 7.788 1.00 98.12 84 TYR A C 1
ATOM 727 O O . TYR A 1 84 ? 9.856 -8.550 8.417 1.00 98.12 84 TYR A O 1
ATOM 735 N N . ALA A 1 85 ? 10.583 -7.613 6.505 1.00 97.62 85 ALA A N 1
ATOM 736 C CA . ALA A 1 85 ? 10.558 -8.848 5.721 1.00 97.62 85 ALA A CA 1
ATOM 737 C C . ALA A 1 85 ? 11.418 -9.944 6.374 1.00 97.62 85 ALA A C 1
ATOM 739 O O . ALA A 1 85 ? 10.942 -11.056 6.608 1.00 97.62 85 ALA A O 1
ATOM 740 N N . ARG A 1 86 ? 12.655 -9.610 6.766 1.00 97.69 86 ARG A N 1
ATOM 741 C CA . ARG A 1 86 ? 13.571 -10.556 7.418 1.00 97.69 86 ARG A CA 1
ATOM 742 C C . ARG A 1 86 ? 13.019 -11.088 8.741 1.00 97.69 86 ARG A C 1
ATOM 744 O O . ARG A 1 86 ? 13.093 -12.289 8.988 1.00 97.69 86 ARG A O 1
ATOM 751 N N . ASN A 1 87 ? 12.486 -10.214 9.595 1.00 97.88 87 ASN A N 1
ATOM 752 C CA . ASN A 1 87 ? 11.960 -10.601 10.908 1.00 97.88 87 ASN A CA 1
ATOM 753 C C . ASN A 1 87 ? 10.716 -11.497 10.795 1.00 97.88 87 ASN A C 1
ATOM 755 O O . ASN A 1 87 ? 10.460 -12.288 11.696 1.00 97.88 87 ASN A O 1
ATOM 759 N N . ASN A 1 88 ? 9.997 -11.416 9.673 1.00 96.94 88 ASN A N 1
ATOM 760 C CA . ASN A 1 88 ? 8.851 -12.268 9.356 1.00 96.94 88 ASN A CA 1
ATOM 761 C C . ASN A 1 88 ? 9.216 -13.480 8.471 1.00 96.94 88 ASN A C 1
ATOM 763 O O . ASN A 1 88 ? 8.335 -14.160 7.954 1.00 96.94 88 ASN A O 1
ATOM 767 N N . GLY A 1 89 ? 10.511 -13.782 8.310 1.00 97.31 89 GLY A N 1
ATOM 768 C CA . GLY A 1 89 ? 10.985 -15.004 7.652 1.00 97.31 89 GLY A CA 1
ATOM 769 C C . GLY A 1 89 ? 11.075 -14.947 6.123 1.00 97.31 89 GLY A C 1
ATOM 770 O O . GLY A 1 89 ? 11.313 -15.980 5.497 1.00 97.31 89 GLY A O 1
ATOM 771 N N . PHE A 1 90 ? 10.929 -13.770 5.513 1.00 97.38 90 PHE A N 1
ATOM 772 C CA . PHE A 1 90 ? 11.094 -13.575 4.071 1.00 97.38 90 PHE A CA 1
ATOM 773 C C . PHE A 1 90 ? 12.552 -13.258 3.721 1.00 97.38 90 PHE A C 1
ATOM 775 O O . PHE A 1 90 ? 13.250 -12.571 4.473 1.00 97.38 90 PHE A O 1
ATOM 782 N N . LYS A 1 91 ? 13.033 -13.739 2.566 1.00 95.81 91 LYS A N 1
ATOM 783 C CA . LYS A 1 91 ? 14.411 -13.465 2.119 1.00 95.81 91 LYS A CA 1
ATOM 784 C C . LYS A 1 91 ? 14.539 -12.086 1.487 1.00 95.81 91 LYS A C 1
ATOM 786 O O . LYS A 1 91 ? 15.609 -11.483 1.560 1.00 95.81 91 LYS A O 1
ATOM 791 N N . THR A 1 92 ? 13.469 -11.609 0.858 1.00 96.94 92 THR A N 1
ATOM 792 C CA . THR A 1 92 ? 13.403 -10.309 0.184 1.00 96.94 92 THR A CA 1
ATOM 793 C C . THR A 1 92 ? 12.107 -9.585 0.536 1.00 96.94 92 THR A C 1
ATOM 795 O O . THR A 1 92 ? 11.118 -10.200 0.941 1.00 96.94 92 THR A O 1
ATOM 798 N N . VAL A 1 93 ? 12.090 -8.266 0.344 1.00 96.94 93 VAL A N 1
ATOM 799 C CA . VAL A 1 93 ? 10.870 -7.453 0.429 1.00 96.94 93 VAL A CA 1
ATOM 800 C C . VAL A 1 93 ? 9.887 -7.882 -0.653 1.00 96.94 93 VAL A C 1
ATOM 802 O O . VAL A 1 93 ? 8.694 -7.954 -0.394 1.00 96.94 93 VAL A O 1
ATOM 805 N N . THR A 1 94 ? 10.367 -8.240 -1.846 1.00 95.12 94 THR A N 1
ATOM 806 C CA . THR A 1 94 ? 9.495 -8.725 -2.928 1.00 95.12 94 THR A CA 1
ATOM 807 C C . THR A 1 94 ? 8.746 -10.010 -2.568 1.00 95.12 94 THR A C 1
ATOM 809 O O . THR A 1 94 ? 7.556 -10.101 -2.850 1.00 95.12 94 THR A O 1
ATOM 812 N N . GLU A 1 95 ? 9.386 -10.969 -1.886 1.00 95.38 95 GLU A N 1
ATOM 813 C CA . GLU A 1 95 ? 8.715 -12.179 -1.383 1.00 95.38 95 GLU A CA 1
ATOM 814 C C . GLU A 1 95 ? 7.637 -11.849 -0.340 1.00 95.38 95 GLU A C 1
ATOM 816 O O . GLU A 1 95 ? 6.549 -12.426 -0.378 1.00 95.38 95 GLU A O 1
ATOM 821 N N . PHE A 1 96 ? 7.919 -10.905 0.566 1.00 97.06 96 PHE A N 1
ATOM 822 C CA . PHE A 1 96 ? 6.931 -10.410 1.526 1.00 97.06 96 PHE A CA 1
ATOM 823 C C . PHE A 1 96 ? 5.737 -9.757 0.817 1.00 97.06 96 PHE A C 1
ATOM 825 O O . PHE A 1 96 ? 4.593 -10.105 1.104 1.00 97.06 96 PHE A O 1
ATOM 832 N N . LEU A 1 97 ? 5.988 -8.858 -0.140 1.00 95.81 97 LEU A N 1
ATOM 833 C CA . LEU A 1 97 ? 4.930 -8.184 -0.891 1.00 95.81 97 LEU A CA 1
ATOM 834 C C . LEU A 1 97 ? 4.074 -9.178 -1.681 1.00 95.81 97 LEU A C 1
ATOM 836 O O . LEU A 1 97 ? 2.853 -9.063 -1.664 1.00 95.81 97 LEU A O 1
ATOM 840 N N . ASP A 1 98 ? 4.677 -10.184 -2.320 1.00 94.19 98 ASP A N 1
ATOM 841 C CA . ASP A 1 98 ? 3.933 -11.229 -3.031 1.00 94.19 98 ASP A CA 1
ATOM 842 C C . ASP A 1 98 ? 2.992 -11.998 -2.088 1.00 94.19 98 ASP A C 1
ATOM 844 O O . ASP A 1 98 ? 1.827 -12.232 -2.426 1.00 94.19 98 ASP A O 1
ATOM 848 N N . LYS A 1 99 ? 3.465 -12.348 -0.882 1.00 95.56 99 LYS A N 1
ATOM 849 C CA . LYS A 1 99 ? 2.636 -12.995 0.144 1.00 95.56 99 LYS A CA 1
ATOM 850 C C . LYS A 1 99 ? 1.517 -12.077 0.630 1.00 95.56 99 LYS A C 1
ATOM 852 O O . LYS A 1 99 ? 0.368 -12.509 0.677 1.00 95.56 99 LYS A O 1
ATOM 857 N N . MET A 1 100 ? 1.837 -10.826 0.948 1.00 96.38 100 MET A N 1
ATOM 858 C CA . MET A 1 100 ? 0.866 -9.825 1.386 1.00 96.38 100 MET A CA 1
ATOM 859 C C . MET A 1 100 ? -0.226 -9.626 0.332 1.00 96.38 100 MET A C 1
ATOM 861 O O . MET A 1 100 ? -1.406 -9.714 0.648 1.00 96.38 100 MET A O 1
ATOM 865 N N . PHE A 1 101 ? 0.135 -9.426 -0.936 1.00 94.44 101 PHE A N 1
ATOM 866 C CA . PHE A 1 101 ? -0.845 -9.253 -2.008 1.00 94.44 101 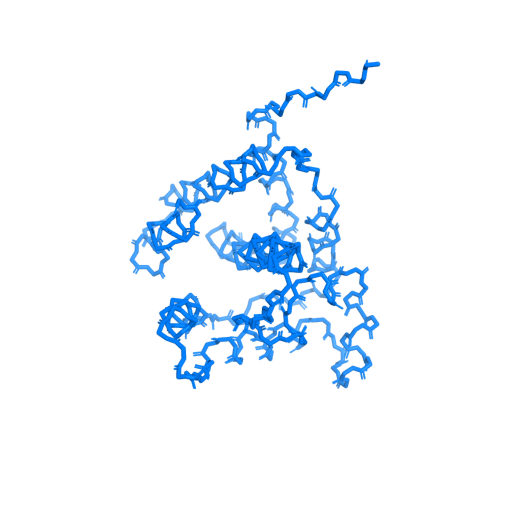PHE A CA 1
ATOM 867 C C . PHE A 1 101 ? -1.725 -10.494 -2.198 1.00 94.44 101 PHE A C 1
ATOM 869 O O . PHE A 1 101 ? -2.934 -10.358 -2.388 1.00 94.44 101 PHE A O 1
ATOM 876 N N . SER A 1 102 ? -1.147 -11.695 -2.089 1.00 94.69 102 SER A N 1
ATOM 877 C CA . SER A 1 102 ? -1.912 -12.945 -2.105 1.00 94.69 102 SER A CA 1
ATOM 878 C C . SER A 1 102 ? -2.911 -13.026 -0.947 1.00 94.69 102 SER A C 1
ATOM 880 O O . SER A 1 102 ? -4.040 -13.472 -1.139 1.00 94.69 102 SER A O 1
ATOM 882 N N . ASP A 1 103 ? -2.534 -12.594 0.252 1.00 96.50 103 ASP A N 1
ATOM 883 C CA . ASP A 1 103 ? -3.432 -12.605 1.408 1.00 96.50 103 ASP A CA 1
ATOM 884 C C . ASP A 1 103 ? -4.533 -11.552 1.288 1.00 96.50 103 ASP A C 1
ATOM 886 O O . ASP A 1 103 ? -5.696 -11.845 1.563 1.00 96.50 103 ASP A O 1
ATOM 890 N N . LEU A 1 104 ? -4.195 -10.356 0.799 1.00 95.31 104 LEU A N 1
ATOM 891 C CA . LEU A 1 104 ? -5.156 -9.283 0.540 1.00 95.31 104 LEU A CA 1
ATOM 892 C C . LEU A 1 104 ? -6.205 -9.696 -0.505 1.00 95.31 104 LEU A C 1
ATOM 894 O O . LEU A 1 104 ? -7.391 -9.396 -0.355 1.00 95.31 104 LEU A O 1
ATOM 898 N N . ALA A 1 105 ? -5.797 -10.459 -1.523 1.00 93.25 105 ALA A N 1
ATOM 899 C CA . ALA A 1 105 ? -6.704 -11.053 -2.504 1.00 93.25 105 ALA A CA 1
ATOM 900 C C . ALA A 1 105 ? -7.682 -12.080 -1.891 1.00 93.25 105 ALA A C 1
ATOM 902 O O . ALA A 1 105 ? -8.745 -12.332 -2.461 1.00 93.25 105 ALA A O 1
ATOM 903 N N . ASN A 1 106 ? -7.350 -12.647 -0.726 1.00 95.50 106 ASN A N 1
ATOM 904 C CA . ASN A 1 106 ? -8.093 -13.718 -0.056 1.00 95.50 106 ASN A CA 1
ATOM 905 C C . ASN A 1 106 ? -8.629 -13.322 1.335 1.00 95.50 106 ASN A C 1
ATOM 907 O O . ASN A 1 106 ? -8.965 -14.202 2.136 1.00 95.50 106 ASN A O 1
ATOM 911 N N . LEU A 1 107 ? -8.740 -12.019 1.633 1.00 95.06 107 LEU A N 1
ATOM 912 C CA . LEU A 1 107 ? -9.255 -11.534 2.919 1.00 95.06 107 LEU A CA 1
ATOM 913 C C . LEU A 1 107 ? -10.619 -12.137 3.237 1.00 95.06 107 LEU A C 1
ATOM 915 O O . LEU A 1 107 ? -11.538 -12.070 2.425 1.00 95.06 107 LEU A O 1
ATOM 919 N N . GLN A 1 108 ? -10.765 -12.682 4.439 1.00 94.44 108 GLN A N 1
ATOM 920 C CA . GLN A 1 108 ? -12.034 -13.232 4.903 1.00 94.44 108 GLN A CA 1
ATOM 921 C C . GLN A 1 108 ? -12.941 -12.128 5.442 1.00 94.44 108 GLN A C 1
ATOM 923 O O . GLN A 1 108 ? -12.464 -11.141 6.004 1.00 94.44 108 GLN A O 1
ATOM 928 N N . ASP A 1 109 ? -14.246 -12.310 5.295 1.00 94.56 109 ASP A N 1
ATOM 929 C CA . ASP A 1 109 ? -15.235 -11.449 5.937 1.00 94.56 109 ASP A CA 1
ATOM 930 C C . ASP A 1 109 ? -15.234 -11.733 7.455 1.00 94.56 109 ASP A C 1
ATOM 932 O O . ASP A 1 109 ? -14.957 -12.850 7.901 1.00 94.56 109 ASP A O 1
ATOM 936 N N . ILE A 1 110 ? -15.490 -10.709 8.264 1.00 92.81 110 ILE A N 1
ATOM 937 C CA . ILE A 1 110 ? -15.417 -10.746 9.734 1.00 92.81 110 ILE A CA 1
ATOM 938 C C . ILE A 1 110 ? -16.735 -10.367 10.409 1.00 92.81 110 ILE A C 1
ATOM 940 O O . ILE A 1 110 ? -16.754 -10.123 11.619 1.00 92.81 110 ILE A O 1
ATOM 944 N N . GLY A 1 111 ? -17.826 -10.314 9.643 1.00 91.62 111 GLY A N 1
ATOM 945 C CA . GLY A 1 111 ? -19.182 -10.100 10.142 1.00 91.62 111 GLY A CA 1
ATOM 946 C C . GLY A 1 111 ? -19.517 -8.640 10.441 1.00 91.62 111 GLY A C 1
ATOM 947 O O . GLY A 1 111 ? -20.547 -8.373 11.057 1.00 91.62 111 GLY A O 1
ATOM 948 N N . ASN A 1 112 ? -18.669 -7.694 10.028 1.00 92.88 112 ASN A N 1
ATOM 949 C CA . ASN A 1 112 ? -18.973 -6.268 10.086 1.00 92.88 112 ASN A CA 1
ATOM 950 C C . ASN A 1 112 ? -19.326 -5.798 8.665 1.00 92.88 112 ASN A C 1
ATOM 952 O O . ASN A 1 112 ? -18.434 -5.788 7.821 1.00 92.88 112 ASN A O 1
ATOM 956 N N . PRO A 1 113 ? -20.574 -5.370 8.389 1.00 91.38 113 PRO A N 1
ATOM 957 C CA . PRO A 1 113 ? -21.018 -5.064 7.029 1.00 91.38 113 PRO A CA 1
ATOM 958 C C . PRO A 1 113 ? -20.152 -4.049 6.277 1.00 91.38 113 PRO A C 1
ATOM 960 O O . PRO A 1 113 ? -19.913 -4.239 5.087 1.00 91.38 113 PRO A O 1
ATOM 963 N N . LYS A 1 114 ? -19.668 -3.007 6.969 1.00 88.19 114 LYS A N 1
ATOM 964 C CA . LYS A 1 114 ? -18.811 -1.974 6.375 1.00 88.19 114 LYS A CA 1
ATOM 965 C C . LYS A 1 114 ? -17.431 -2.546 6.050 1.00 88.19 114 LYS A C 1
ATOM 967 O O . LYS A 1 114 ? -16.993 -2.483 4.911 1.00 88.19 114 LYS A O 1
ATOM 972 N N . ILE A 1 115 ? -16.794 -3.202 7.022 1.00 91.75 115 ILE A N 1
ATOM 973 C CA . ILE A 1 115 ? -15.466 -3.802 6.821 1.00 91.75 115 ILE A CA 1
ATOM 974 C C . ILE A 1 115 ? -15.513 -4.901 5.749 1.00 91.75 115 ILE A C 1
ATOM 976 O O . ILE A 1 115 ? -14.601 -5.026 4.939 1.00 91.75 115 ILE A O 1
ATOM 980 N N . ASP A 1 116 ? -16.579 -5.695 5.705 1.00 93.00 116 ASP A N 1
ATOM 981 C CA . ASP A 1 116 ? -16.739 -6.773 4.727 1.00 93.00 116 ASP A CA 1
ATOM 982 C C . ASP A 1 116 ? -16.972 -6.222 3.308 1.00 93.00 116 ASP A C 1
ATOM 984 O O . ASP A 1 116 ? -16.520 -6.803 2.317 1.00 93.00 116 ASP A O 1
ATOM 988 N N . GLU A 1 117 ? -17.642 -5.073 3.177 1.00 89.81 117 GLU A N 1
ATOM 989 C CA . GLU A 1 117 ? -17.703 -4.328 1.918 1.00 89.81 117 GLU A CA 1
ATOM 990 C C . GLU A 1 117 ? -16.321 -3.851 1.474 1.00 89.81 117 GLU A C 1
ATOM 992 O O . GLU A 1 117 ? -15.915 -4.135 0.340 1.00 89.81 117 GLU A O 1
ATOM 997 N N . ASP A 1 118 ? -15.568 -3.253 2.389 1.00 89.12 118 ASP A N 1
ATOM 998 C CA . ASP A 1 118 ? -14.233 -2.741 2.118 1.00 89.12 118 ASP A CA 1
ATOM 999 C C . ASP A 1 118 ? -13.283 -3.880 1.692 1.00 89.12 118 ASP A C 1
ATOM 1001 O O . ASP A 1 118 ? -12.621 -3.822 0.647 1.00 89.12 118 ASP A O 1
ATOM 1005 N N . ARG A 1 119 ? -13.310 -5.002 2.425 1.00 93.62 119 ARG A N 1
ATOM 1006 C CA . ARG A 1 119 ? -12.547 -6.222 2.114 1.00 93.62 119 ARG A CA 1
ATOM 1007 C C . ARG A 1 119 ? -12.916 -6.816 0.764 1.00 93.62 119 ARG A C 1
ATOM 1009 O O . ARG A 1 119 ? -12.024 -7.268 0.049 1.00 93.62 119 ARG A O 1
ATOM 1016 N N . ARG A 1 120 ? -14.190 -6.789 0.353 1.00 90.38 120 ARG A N 1
ATOM 1017 C CA . ARG A 1 120 ? -14.597 -7.237 -0.994 1.00 90.38 120 ARG A CA 1
ATOM 1018 C C . ARG A 1 120 ? -13.927 -6.430 -2.095 1.00 90.38 120 ARG A C 1
ATOM 1020 O O . ARG A 1 120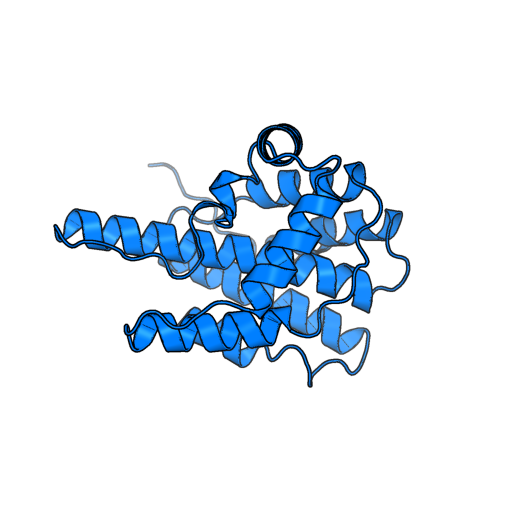 ? -13.583 -7.001 -3.131 1.00 90.38 120 ARG A O 1
ATOM 1027 N N . ILE A 1 121 ? -13.762 -5.124 -1.909 1.00 86.38 121 ILE A N 1
ATOM 1028 C CA . ILE A 1 121 ? -13.108 -4.287 -2.914 1.00 86.38 121 ILE A CA 1
ATOM 1029 C C . ILE A 1 121 ? -11.596 -4.523 -2.894 1.00 86.38 121 ILE A C 1
ATOM 1031 O O . ILE A 1 121 ? -11.016 -4.704 -3.963 1.00 86.38 121 ILE A O 1
ATOM 1035 N N . ILE A 1 122 ? -10.980 -4.637 -1.711 1.00 90.06 122 ILE A N 1
ATOM 1036 C CA . ILE A 1 122 ? -9.561 -5.009 -1.576 1.00 90.06 122 ILE A CA 1
ATOM 1037 C C . ILE A 1 122 ? -9.289 -6.339 -2.292 1.00 90.06 122 ILE A C 1
ATOM 1039 O O . ILE A 1 122 ? -8.391 -6.409 -3.131 1.00 90.06 122 ILE A O 1
ATOM 1043 N N . ARG A 1 123 ? -10.124 -7.367 -2.079 1.00 91.12 123 ARG A N 1
ATOM 1044 C CA . ARG A 1 123 ? -10.005 -8.645 -2.799 1.00 91.12 123 ARG A CA 1
ATOM 1045 C C . ARG A 1 123 ? -9.990 -8.452 -4.315 1.00 91.12 123 ARG A C 1
ATOM 1047 O O . ARG A 1 123 ? -9.126 -9.006 -4.983 1.00 91.12 123 ARG A O 1
ATOM 1054 N N . LYS A 1 124 ? -10.903 -7.641 -4.864 1.00 86.38 124 LYS A N 1
ATOM 1055 C CA . LYS A 1 124 ? -10.974 -7.355 -6.313 1.00 86.38 124 LYS A CA 1
ATOM 1056 C C . LYS A 1 124 ? -9.742 -6.618 -6.840 1.00 86.38 124 LYS A C 1
ATOM 1058 O O . LYS A 1 124 ? -9.325 -6.878 -7.963 1.00 86.38 124 LYS A O 1
ATOM 1063 N N . ILE A 1 125 ? -9.183 -5.700 -6.053 1.00 84.25 125 ILE A N 1
ATOM 1064 C CA . ILE A 1 125 ? -7.970 -4.952 -6.411 1.00 84.25 125 ILE A CA 1
ATOM 1065 C C . ILE A 1 125 ? -6.790 -5.920 -6.562 1.00 84.25 125 ILE A C 1
ATOM 1067 O O . ILE A 1 125 ? -6.066 -5.853 -7.554 1.00 84.25 125 ILE A O 1
ATOM 1071 N N . PHE A 1 126 ? -6.624 -6.851 -5.619 1.00 88.12 126 PHE A N 1
ATOM 1072 C CA . PHE A 1 126 ? -5.460 -7.740 -5.574 1.00 88.12 126 PHE A CA 1
ATOM 1073 C C . PHE A 1 126 ? -5.649 -9.092 -6.290 1.00 88.12 126 PHE A C 1
ATOM 1075 O O . PHE A 1 126 ? -4.658 -9.771 -6.552 1.00 88.12 126 PHE A O 1
ATOM 1082 N N . SER A 1 127 ? -6.872 -9.485 -6.674 1.00 84.25 127 SER A N 1
ATOM 1083 C CA . SER A 1 127 ? -7.162 -10.822 -7.232 1.00 84.25 127 SER A CA 1
ATOM 1084 C C . SER A 1 127 ? -6.464 -11.137 -8.554 1.00 84.25 127 SER A C 1
ATOM 1086 O O . SER A 1 127 ? -6.188 -12.299 -8.835 1.00 84.25 127 SER A O 1
ATOM 1088 N N . ASN A 1 128 ? -6.193 -10.122 -9.377 1.00 73.94 128 ASN A N 1
ATOM 1089 C CA . ASN A 1 128 ? -5.568 -10.292 -10.695 1.00 73.94 128 ASN A CA 1
ATOM 1090 C C . ASN A 1 128 ? -4.082 -9.927 -10.695 1.00 73.94 128 ASN A C 1
ATOM 1092 O O . ASN A 1 128 ? -3.484 -9.773 -11.763 1.00 73.94 128 ASN A O 1
ATOM 1096 N N . LYS A 1 129 ? -3.481 -9.755 -9.513 1.00 77.06 129 LYS A N 1
ATOM 1097 C CA . LYS A 1 129 ? -2.098 -9.317 -9.433 1.00 77.06 129 LYS A CA 1
ATOM 1098 C C . LYS A 1 129 ? -1.158 -10.400 -9.956 1.00 77.06 129 LYS A C 1
ATOM 1100 O O . LYS A 1 129 ? -1.153 -11.533 -9.482 1.00 77.06 129 LYS A O 1
ATOM 1105 N N . VAL A 1 130 ? -0.295 -10.007 -10.886 1.00 73.75 130 VAL A N 1
ATOM 1106 C CA . VAL A 1 130 ? 0.822 -10.831 -11.354 1.00 73.75 130 VAL A CA 1
ATOM 1107 C C . VAL A 1 130 ? 2.106 -10.373 -10.661 1.00 73.75 130 VAL A C 1
ATOM 1109 O O . VAL A 1 130 ? 2.297 -9.187 -10.381 1.00 73.75 130 VAL A O 1
ATOM 1112 N N . ARG A 1 131 ? 3.006 -11.313 -10.363 1.00 76.38 131 ARG A N 1
ATOM 1113 C CA . ARG A 1 131 ? 4.339 -11.002 -9.836 1.00 76.38 131 ARG A CA 1
ATOM 1114 C C . ARG A 1 131 ? 5.166 -10.284 -10.906 1.00 76.38 131 ARG A C 1
ATOM 1116 O O . ARG A 1 131 ? 5.498 -10.890 -11.924 1.00 76.38 131 ARG A O 1
ATOM 1123 N N . ARG A 1 132 ? 5.510 -9.014 -10.671 1.00 83.12 132 ARG A N 1
ATOM 1124 C CA . ARG A 1 132 ? 6.344 -8.209 -11.589 1.00 83.12 132 ARG A CA 1
ATOM 1125 C C . ARG A 1 132 ? 7.504 -7.482 -10.922 1.00 83.12 132 ARG A C 1
ATOM 1127 O O . ARG A 1 132 ? 8.505 -7.251 -11.582 1.00 83.12 132 ARG A O 1
ATOM 1134 N N . MET A 1 133 ? 7.393 -7.164 -9.634 1.00 84.94 133 MET A N 1
ATOM 1135 C CA . MET A 1 133 ? 8.487 -6.591 -8.851 1.00 84.94 133 MET A CA 1
ATOM 1136 C C . MET A 1 133 ? 9.593 -7.638 -8.665 1.00 84.94 133 MET A C 1
ATOM 1138 O O . MET A 1 133 ? 9.367 -8.664 -8.016 1.00 84.94 133 MET A O 1
ATOM 1142 N N . GLN A 1 134 ? 10.776 -7.401 -9.233 1.00 85.44 134 GLN A N 1
ATOM 1143 C CA . GLN A 1 134 ? 11.897 -8.345 -9.147 1.00 85.44 134 GLN A CA 1
ATOM 1144 C C . GLN A 1 134 ? 13.044 -7.771 -8.323 1.00 85.44 134 GLN A C 1
ATOM 1146 O O . GLN A 1 134 ? 13.599 -8.467 -7.468 1.00 85.44 134 GLN A O 1
ATOM 1151 N N . ASN A 1 135 ? 13.379 -6.500 -8.534 1.00 92.19 135 ASN A N 1
ATOM 1152 C CA . ASN A 1 135 ? 14.502 -5.863 -7.868 1.00 92.19 135 ASN A CA 1
ATOM 1153 C C . ASN A 1 135 ? 14.103 -5.273 -6.511 1.00 92.19 135 ASN A C 1
ATOM 1155 O O . ASN A 1 135 ? 13.461 -4.225 -6.416 1.00 92.19 135 ASN A O 1
ATOM 1159 N N . ASP A 1 136 ? 14.577 -5.923 -5.449 1.00 93.56 136 ASP A N 1
ATOM 1160 C CA . ASP A 1 136 ? 14.360 -5.516 -4.060 1.00 93.56 136 ASP A CA 1
ATOM 1161 C C . ASP A 1 136 ? 14.774 -4.059 -3.796 1.00 93.56 136 ASP A C 1
ATOM 1163 O O . ASP A 1 136 ? 14.056 -3.305 -3.144 1.00 93.56 136 ASP A O 1
ATOM 1167 N N . ASN A 1 137 ? 15.899 -3.614 -4.366 1.00 95.06 137 ASN A N 1
ATOM 1168 C CA . ASN A 1 137 ? 16.385 -2.248 -4.169 1.00 95.06 137 ASN A CA 1
ATOM 1169 C C . ASN A 1 137 ? 15.467 -1.213 -4.818 1.00 95.06 137 ASN A C 1
ATOM 1171 O O . ASN A 1 137 ? 15.226 -0.167 -4.217 1.00 95.06 137 ASN A O 1
ATOM 1175 N N . THR A 1 138 ? 14.963 -1.492 -6.021 1.00 94.75 138 THR A N 1
ATOM 1176 C CA . THR A 1 138 ? 14.026 -0.604 -6.723 1.00 94.75 138 THR A CA 1
ATOM 1177 C C . THR A 1 138 ? 12.729 -0.474 -5.930 1.00 94.75 138 THR A C 1
ATOM 1179 O O . THR A 1 138 ? 12.269 0.636 -5.672 1.00 94.75 138 THR A O 1
ATOM 1182 N N . VAL A 1 139 ? 12.190 -1.600 -5.460 1.00 94.69 139 VAL A N 1
ATOM 1183 C CA . VAL A 1 139 ? 10.976 -1.652 -4.634 1.00 94.69 139 VAL A CA 1
ATOM 1184 C C . VAL A 1 139 ? 11.149 -0.861 -3.339 1.00 94.69 139 VAL A C 1
ATOM 1186 O O . VAL A 1 139 ? 10.319 -0.014 -3.018 1.00 94.69 139 VAL A O 1
ATOM 1189 N N . ILE A 1 140 ? 12.260 -1.059 -2.627 1.00 96.56 140 ILE A N 1
ATOM 1190 C CA . ILE A 1 140 ? 12.559 -0.324 -1.391 1.00 96.56 140 ILE A CA 1
ATOM 1191 C C . ILE A 1 140 ? 12.696 1.177 -1.651 1.00 96.56 140 ILE A C 1
ATOM 1193 O O . ILE A 1 140 ? 12.211 1.979 -0.858 1.00 96.56 140 ILE A O 1
ATOM 1197 N N . GLN A 1 141 ? 13.335 1.583 -2.753 1.00 96.19 141 GLN A N 1
ATOM 1198 C CA . GLN A 1 141 ? 13.433 3.001 -3.106 1.00 96.19 141 GLN A CA 1
ATOM 1199 C C . GLN A 1 141 ? 12.052 3.625 -3.312 1.00 96.19 141 GLN A C 1
ATOM 1201 O O . GLN A 1 141 ? 11.804 4.714 -2.792 1.00 96.19 141 GLN A O 1
ATOM 1206 N N . VAL A 1 142 ? 11.152 2.930 -4.013 1.00 95.75 142 VAL A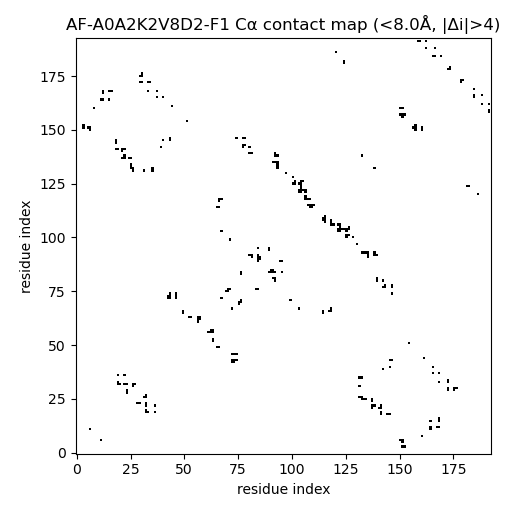 N 1
ATOM 1207 C CA . VAL A 1 142 ? 9.765 3.375 -4.198 1.00 95.75 142 VAL A CA 1
ATOM 1208 C C . VAL A 1 142 ? 9.042 3.478 -2.857 1.00 95.75 142 VAL A C 1
ATOM 1210 O O . VAL A 1 142 ? 8.484 4.532 -2.566 1.00 95.75 142 VAL A O 1
ATOM 1213 N N . ILE A 1 143 ? 9.095 2.436 -2.020 1.00 96.62 143 ILE A N 1
ATOM 1214 C CA . ILE A 1 143 ? 8.452 2.412 -0.694 1.00 96.62 143 ILE A CA 1
ATOM 1215 C C . ILE A 1 143 ? 8.947 3.577 0.168 1.00 96.62 143 ILE A C 1
ATOM 1217 O O . ILE A 1 143 ? 8.138 4.327 0.709 1.00 96.62 143 ILE A O 1
ATOM 1221 N N . ASN A 1 144 ? 10.263 3.786 0.239 1.00 96.25 144 ASN A N 1
ATOM 1222 C CA . ASN A 1 144 ? 10.857 4.852 1.042 1.00 96.25 144 ASN A CA 1
ATOM 1223 C C . ASN A 1 144 ? 10.423 6.238 0.557 1.00 96.25 144 ASN A C 1
ATOM 1225 O O . ASN A 1 144 ? 10.087 7.099 1.367 1.00 96.25 144 ASN A O 1
ATOM 1229 N N . LYS A 1 145 ? 10.420 6.470 -0.764 1.00 95.56 145 LYS A N 1
ATOM 1230 C CA . LYS A 1 145 ? 9.953 7.737 -1.347 1.00 95.56 145 LYS A CA 1
ATOM 1231 C C . LYS A 1 145 ? 8.468 7.959 -1.095 1.00 95.56 145 LYS A C 1
ATOM 1233 O O . LYS A 1 145 ? 8.068 9.077 -0.786 1.00 95.56 145 LYS A O 1
ATOM 1238 N N . LEU A 1 146 ? 7.678 6.897 -1.198 1.00 93.94 146 LEU A N 1
ATOM 1239 C CA . LEU A 1 146 ? 6.250 6.937 -0.949 1.00 93.94 146 LEU A CA 1
ATOM 1240 C C . LEU A 1 146 ? 5.943 7.231 0.526 1.00 93.94 146 LEU A C 1
ATOM 1242 O O . LEU A 1 146 ? 5.082 8.057 0.802 1.00 93.94 146 LEU A O 1
ATOM 1246 N N . GLY A 1 147 ? 6.676 6.622 1.462 1.00 92.69 147 GLY A N 1
ATOM 1247 C CA . GLY A 1 147 ? 6.493 6.822 2.901 1.00 92.69 147 GLY A CA 1
ATOM 1248 C C . GLY A 1 147 ? 6.821 8.237 3.387 1.00 92.69 147 GLY A C 1
ATOM 1249 O O . GLY A 1 147 ? 6.210 8.706 4.340 1.00 92.69 147 GLY A O 1
ATOM 1250 N N . ILE A 1 148 ? 7.736 8.948 2.716 1.00 91.19 148 ILE A N 1
ATOM 1251 C CA . ILE A 1 148 ? 8.103 10.336 3.067 1.00 91.19 148 ILE A CA 1
ATOM 1252 C C . ILE A 1 148 ? 7.390 11.401 2.224 1.00 91.19 148 ILE A C 1
ATOM 1254 O O . ILE A 1 148 ? 7.665 12.594 2.396 1.00 91.19 148 ILE A O 1
ATOM 1258 N N . LEU A 1 149 ? 6.533 10.997 1.281 1.00 90.12 149 LEU A N 1
ATOM 1259 C CA . LEU A 1 149 ? 5.813 11.927 0.415 1.00 90.12 149 LEU A CA 1
ATOM 1260 C C . LEU A 1 149 ? 4.964 12.859 1.281 1.00 90.12 149 LEU A C 1
ATOM 1262 O O . LEU A 1 149 ? 4.105 12.410 2.041 1.00 90.12 149 LEU A O 1
ATOM 1266 N N . LYS A 1 150 ? 5.188 14.163 1.150 1.00 85.50 150 LYS A N 1
ATOM 1267 C CA . LYS A 1 150 ? 4.527 15.156 1.996 1.00 85.50 150 LYS A CA 1
ATOM 1268 C C . LYS A 1 150 ? 3.067 15.305 1.599 1.00 85.50 150 LYS A C 1
ATOM 1270 O O . LYS A 1 150 ? 2.760 15.516 0.430 1.00 85.50 150 LYS A O 1
ATOM 1275 N N . LEU A 1 151 ? 2.191 15.256 2.593 1.00 85.25 151 LEU A N 1
ATOM 1276 C CA . LEU A 1 151 ? 0.771 15.532 2.437 1.00 85.25 151 LEU A CA 1
ATOM 1277 C C . LEU A 1 151 ? 0.384 16.775 3.252 1.00 85.25 151 LEU A C 1
ATOM 1279 O O . LEU A 1 151 ? 1.118 17.155 4.171 1.00 85.25 151 LEU A O 1
ATOM 1283 N N . PRO A 1 152 ? -0.739 17.433 2.919 1.00 84.94 152 PRO A N 1
ATOM 1284 C CA . PRO A 1 152 ? -1.335 18.452 3.775 1.00 84.94 152 PRO A CA 1
ATOM 1285 C C . PRO A 1 152 ? -1.511 17.972 5.221 1.00 84.94 152 PRO A C 1
ATOM 1287 O O . PRO A 1 152 ? -1.867 16.822 5.456 1.00 84.94 152 PRO A O 1
ATOM 1290 N N . GLU A 1 153 ? -1.298 18.879 6.178 1.00 82.94 153 GLU A N 1
ATOM 1291 C CA . GLU A 1 153 ? -1.589 18.624 7.600 1.00 82.94 153 GLU A CA 1
ATOM 1292 C C . GLU A 1 153 ? -3.100 18.572 7.873 1.00 82.94 153 GLU A C 1
ATOM 1294 O O . GLU A 1 153 ? -3.545 17.884 8.782 1.00 82.94 153 GLU A O 1
ATOM 1299 N N . ASP A 1 154 ? -3.888 19.305 7.086 1.00 88.88 154 ASP A N 1
ATOM 1300 C CA . ASP A 1 154 ? -5.347 19.272 7.153 1.00 88.88 154 ASP A CA 1
ATOM 1301 C C . ASP A 1 154 ? -5.871 17.967 6.543 1.00 88.88 154 ASP A C 1
ATOM 1303 O O . ASP A 1 154 ? -5.608 17.692 5.371 1.00 88.88 154 ASP A O 1
ATOM 1307 N N . GLU A 1 155 ? -6.616 17.181 7.324 1.00 81.88 155 GLU A N 1
ATOM 1308 C CA . GLU A 1 155 ? -7.097 15.852 6.917 1.00 81.88 155 GLU A CA 1
ATOM 1309 C C . GLU A 1 155 ? -7.989 15.908 5.668 1.00 81.88 155 GLU A C 1
ATOM 1311 O O . GLU A 1 155 ? -7.815 15.116 4.743 1.00 81.88 155 GLU A O 1
ATOM 1316 N N . GLY A 1 156 ? -8.880 16.900 5.563 1.00 80.44 156 GLY A N 1
ATOM 1317 C CA . GLY A 1 156 ? -9.726 17.068 4.377 1.00 80.44 156 GLY A CA 1
ATOM 1318 C C . GLY A 1 156 ? -8.900 17.309 3.111 1.00 80.44 156 GLY A C 1
ATOM 1319 O O . GLY A 1 156 ? -9.104 16.661 2.084 1.00 80.44 156 GLY A O 1
ATOM 1320 N N . LYS A 1 157 ? -7.900 18.194 3.193 1.00 83.38 157 LYS A N 1
ATOM 1321 C CA . LYS A 1 157 ? -6.954 18.438 2.093 1.00 83.38 157 LYS A CA 1
ATOM 1322 C C . LYS A 1 157 ? -6.047 17.237 1.827 1.00 83.38 157 LYS A C 1
ATOM 1324 O O . LYS A 1 157 ? -5.658 17.038 0.678 1.00 83.38 157 LYS A O 1
ATOM 1329 N N . LYS A 1 158 ? -5.689 16.455 2.851 1.00 82.94 158 LYS A N 1
ATOM 1330 C CA . LYS A 1 158 ? -4.883 15.233 2.725 1.00 82.94 158 LYS A CA 1
ATOM 1331 C C . LYS A 1 158 ? -5.606 14.196 1.872 1.00 82.94 158 LYS A C 1
ATOM 1333 O O . LYS A 1 158 ? -5.029 13.712 0.898 1.00 82.94 158 LYS A O 1
ATOM 1338 N N . PHE A 1 159 ? -6.865 13.901 2.189 1.00 80.94 159 PHE A N 1
ATOM 1339 C CA . PHE A 1 159 ? -7.651 12.933 1.426 1.00 80.94 159 PHE A CA 1
ATOM 1340 C C . PHE A 1 159 ? -7.972 13.434 0.013 1.00 80.94 159 PHE A C 1
ATOM 1342 O O . PHE A 1 159 ? -7.793 12.674 -0.937 1.00 80.94 159 PHE A O 1
ATOM 1349 N N . ASP A 1 160 ? -8.302 14.720 -0.173 1.00 81.75 160 ASP A N 1
ATOM 1350 C CA . ASP A 1 160 ? -8.445 15.305 -1.521 1.00 81.75 160 ASP A CA 1
ATOM 1351 C C . ASP A 1 160 ? -7.141 15.173 -2.330 1.00 81.75 160 ASP A C 1
ATOM 1353 O O . ASP A 1 160 ? -7.161 14.797 -3.505 1.00 81.75 160 ASP A O 1
ATOM 1357 N N . ALA A 1 161 ? -5.983 15.388 -1.690 1.00 81.00 161 ALA A N 1
ATOM 1358 C CA . ALA A 1 161 ? -4.689 15.233 -2.345 1.00 81.00 161 ALA A CA 1
ATOM 1359 C C . ALA A 1 161 ? -4.437 13.810 -2.825 1.00 81.00 161 ALA A C 1
ATOM 1361 O O . ALA A 1 161 ? -4.086 13.591 -3.987 1.00 81.00 161 ALA A O 1
ATOM 1362 N N . LEU A 1 162 ? -4.631 12.844 -1.933 1.00 79.88 162 LEU A N 1
ATOM 1363 C CA . LEU A 1 162 ? -4.456 11.433 -2.236 1.00 79.88 162 LEU A CA 1
ATOM 1364 C C . LEU A 1 162 ? -5.407 10.984 -3.355 1.00 79.88 162 LEU A C 1
ATOM 1366 O O . LEU A 1 162 ? -4.981 10.262 -4.258 1.00 79.88 162 LEU A O 1
ATOM 1370 N N . GLY A 1 163 ? -6.649 11.477 -3.354 1.00 79.19 163 GLY A N 1
ATOM 1371 C CA . GLY A 1 163 ? -7.676 11.092 -4.323 1.00 79.19 163 GLY A CA 1
ATOM 1372 C C . GLY A 1 163 ? -7.363 11.607 -5.713 1.00 79.19 163 GLY A C 1
ATOM 1373 O O . GLY A 1 163 ? -7.302 10.831 -6.665 1.00 79.19 163 GLY A O 1
ATOM 1374 N N . ARG A 1 164 ? -7.030 12.896 -5.822 1.00 81.69 164 ARG A N 1
ATOM 1375 C CA . ARG A 1 164 ? -6.580 13.498 -7.084 1.00 81.69 164 ARG A CA 1
ATOM 1376 C C . ARG A 1 164 ? -5.289 12.870 -7.596 1.00 81.69 164 ARG A C 1
ATOM 1378 O O . ARG A 1 164 ? -5.136 12.667 -8.799 1.00 81.69 164 ARG A O 1
ATOM 1385 N N . GLY A 1 165 ? -4.356 12.548 -6.700 1.00 81.44 165 GLY A N 1
ATOM 1386 C CA . GLY A 1 165 ? -3.135 11.828 -7.051 1.00 81.44 165 GLY A CA 1
ATOM 1387 C C . GLY A 1 165 ? -3.437 10.460 -7.657 1.00 81.44 165 GLY A C 1
ATOM 1388 O O . GLY A 1 165 ? -2.866 10.086 -8.681 1.00 81.44 165 GLY A O 1
ATOM 1389 N N . TYR A 1 166 ? -4.390 9.741 -7.069 1.00 78.62 166 TYR A N 1
ATOM 1390 C CA . TYR A 1 166 ? -4.820 8.440 -7.559 1.00 78.62 166 TYR A CA 1
ATOM 1391 C C . TYR A 1 166 ? -5.518 8.557 -8.919 1.00 78.62 166 TYR A C 1
ATOM 1393 O O . TYR A 1 166 ? -5.167 7.848 -9.863 1.00 78.62 166 TYR A O 1
ATOM 1401 N N . GLU A 1 167 ? -6.441 9.509 -9.064 1.00 79.50 167 GLU A N 1
ATOM 1402 C CA . GLU A 1 167 ? -7.090 9.837 -10.338 1.00 79.50 167 GLU A CA 1
ATOM 1403 C C . GLU A 1 167 ? -6.078 10.166 -11.436 1.00 79.50 167 GLU A C 1
ATOM 1405 O O . GLU A 1 167 ? -6.202 9.676 -12.560 1.00 79.50 167 GLU A O 1
ATOM 1410 N N . PHE A 1 168 ? -5.046 10.947 -11.116 1.00 82.88 168 PHE A N 1
ATOM 1411 C CA . PHE A 1 168 ? -3.976 11.272 -12.050 1.00 82.88 168 PHE A CA 1
ATOM 1412 C C . PHE A 1 168 ? -3.217 10.020 -12.512 1.00 82.88 168 PHE A C 1
ATOM 1414 O O . PHE A 1 168 ? -2.989 9.853 -13.713 1.00 82.88 168 PHE A O 1
ATOM 1421 N N . LEU A 1 169 ? -2.871 9.108 -11.599 1.00 78.62 169 LEU A N 1
ATOM 1422 C CA . LEU A 1 169 ? -2.224 7.838 -11.953 1.00 78.62 169 LEU A CA 1
ATOM 1423 C C . LEU A 1 169 ? -3.117 6.983 -12.852 1.00 78.62 169 LEU A C 1
ATOM 1425 O O . LEU A 1 169 ? -2.643 6.428 -13.843 1.00 78.62 169 LEU A O 1
ATOM 1429 N N . MET A 1 170 ? -4.416 6.924 -12.556 1.00 75.75 170 MET A N 1
ATOM 1430 C CA . MET A 1 170 ? -5.390 6.195 -13.370 1.00 75.75 170 MET A CA 1
ATOM 1431 C C . MET A 1 170 ? -5.560 6.810 -14.757 1.00 75.75 170 MET A C 1
ATOM 1433 O O . MET A 1 170 ? -5.611 6.096 -15.759 1.00 75.75 170 MET A O 1
ATOM 1437 N N . TYR A 1 171 ? -5.589 8.138 -14.836 1.00 80.94 171 TYR A N 1
ATOM 1438 C CA . TYR A 1 171 ? -5.604 8.863 -16.098 1.00 80.94 171 TYR A CA 1
ATOM 1439 C C . TYR A 1 171 ? -4.347 8.567 -16.929 1.00 80.94 171 TYR A C 1
ATOM 1441 O O . TYR A 1 171 ? -4.441 8.323 -18.134 1.00 80.94 171 TYR A O 1
ATOM 1449 N N . LYS A 1 172 ? -3.166 8.522 -16.298 1.00 78.56 172 LYS A N 1
ATOM 1450 C CA . LYS A 1 172 ? -1.915 8.140 -16.967 1.00 78.56 172 LYS A CA 1
ATOM 1451 C C . LYS A 1 172 ? -1.919 6.681 -17.423 1.00 78.56 172 LYS A C 1
ATOM 1453 O O . LYS A 1 172 ? -1.520 6.420 -18.554 1.00 78.56 172 LYS A O 1
ATOM 1458 N N . LEU A 1 173 ? -2.414 5.752 -16.606 1.00 73.69 173 LEU A N 1
ATOM 1459 C CA . LEU A 1 173 ? -2.592 4.345 -16.985 1.00 73.69 173 LEU A CA 1
ATOM 1460 C C . LEU A 1 173 ? -3.504 4.196 -18.208 1.00 73.69 173 LEU A C 1
ATOM 1462 O O . LEU A 1 173 ? -3.133 3.524 -19.168 1.00 73.69 173 LEU A O 1
ATOM 1466 N N . GLY A 1 174 ? -4.658 4.871 -18.204 1.00 70.06 174 GLY A N 1
ATOM 1467 C CA . GLY A 1 174 ? -5.622 4.836 -19.307 1.00 70.06 174 GLY A CA 1
ATOM 1468 C C . GLY A 1 174 ? -5.081 5.416 -20.617 1.00 70.06 174 GLY A C 1
ATOM 1469 O O . GLY A 1 174 ? -5.423 4.926 -21.690 1.00 70.06 174 GLY A O 1
ATOM 1470 N N . GLN A 1 175 ? -4.191 6.411 -20.551 1.00 72.62 175 GLN A N 1
ATOM 1471 C CA . GLN A 1 175 ? -3.487 6.921 -21.734 1.00 72.62 175 GLN A CA 1
ATOM 1472 C C . GLN A 1 175 ? -2.461 5.935 -22.308 1.00 72.62 175 GLN A C 1
ATOM 1474 O O . GLN A 1 175 ? -2.168 5.992 -23.500 1.00 72.62 175 GLN A O 1
ATOM 1479 N N . GLN A 1 176 ? -1.883 5.064 -21.477 1.00 65.31 176 GLN A N 1
ATOM 1480 C CA . GLN A 1 176 ? -0.832 4.121 -21.878 1.00 65.31 176 GLN A CA 1
ATOM 1481 C C . GLN A 1 176 ? -1.387 2.756 -22.336 1.00 65.31 176 GLN A C 1
ATOM 1483 O O . GLN A 1 176 ? -0.638 1.961 -22.900 1.00 65.31 176 GLN A O 1
ATOM 1488 N N . GLY A 1 177 ? -2.683 2.474 -22.142 1.00 59.25 177 GLY A N 1
ATOM 1489 C CA . GLY A 1 177 ? -3.340 1.265 -22.652 1.00 59.25 177 GLY A CA 1
ATOM 1490 C C . GLY A 1 177 ? -4.783 1.073 -22.160 1.00 59.25 177 GLY A C 1
ATOM 1491 O O . GLY A 1 177 ? -5.206 1.652 -21.163 1.00 59.25 177 GLY A O 1
ATOM 1492 N N . SER A 1 178 ? -5.558 0.222 -22.845 1.00 51.12 178 SER A N 1
ATOM 1493 C CA . SER A 1 178 ? -6.953 -0.107 -22.485 1.00 51.12 178 SER A CA 1
ATOM 1494 C C . SER A 1 178 ? -7.044 -1.069 -21.288 1.00 51.12 178 SER A C 1
ATOM 1496 O O . SER A 1 178 ? -7.436 -2.221 -21.441 1.00 51.12 178 SER A O 1
ATOM 1498 N N . TYR A 1 179 ? -6.693 -0.606 -20.085 1.00 53.09 179 TYR A N 1
ATOM 1499 C CA . TYR A 1 179 ? -6.832 -1.375 -18.831 1.00 53.09 179 TYR A CA 1
ATOM 1500 C C . TYR A 1 179 ? -8.038 -0.964 -17.971 1.00 53.09 179 TYR A C 1
ATOM 1502 O O . TYR A 1 179 ? -8.234 -1.512 -16.887 1.00 53.09 179 TYR A O 1
ATOM 1510 N N . GLY A 1 180 ? -8.896 -0.062 -18.468 1.00 47.16 180 GLY A N 1
ATOM 1511 C CA . GLY A 1 180 ? -10.044 0.512 -17.744 1.00 47.16 180 GLY A CA 1
ATOM 1512 C C . GLY A 1 180 ? -11.127 -0.467 -17.259 1.00 47.16 180 GLY A C 1
ATOM 1513 O O . GLY A 1 180 ? -12.161 -0.017 -16.779 1.00 47.16 180 GLY A O 1
ATOM 1514 N N . GLN A 1 181 ? -10.918 -1.782 -17.383 1.00 47.47 181 GLN A N 1
ATOM 1515 C CA . GLN A 1 181 ? -11.838 -2.833 -16.938 1.00 47.47 181 GLN A CA 1
ATOM 1516 C C . GLN A 1 181 ? -11.382 -3.566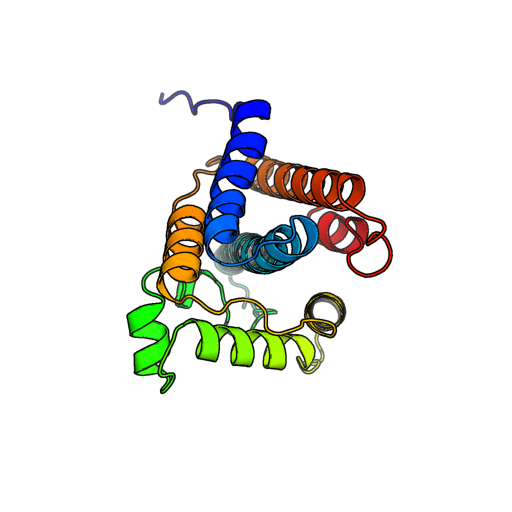 -15.662 1.00 47.47 181 GLN A C 1
ATOM 1518 O O . GLN A 1 181 ? -12.219 -4.185 -15.011 1.00 47.47 181 GLN A O 1
ATOM 1523 N N . TYR A 1 182 ? -10.100 -3.492 -15.272 1.00 48.75 182 TYR A N 1
ATOM 1524 C CA . TYR A 1 182 ? -9.564 -4.272 -14.136 1.00 48.75 182 TYR A CA 1
ATOM 1525 C C . TYR A 1 182 ? -9.297 -3.435 -12.880 1.00 48.75 182 TYR A C 1
ATOM 1527 O O . TYR A 1 182 ? -9.331 -3.956 -11.770 1.00 48.75 182 TYR A O 1
ATOM 1535 N N . PHE A 1 183 ? -9.107 -2.128 -13.049 1.00 53.69 183 PHE A N 1
ATOM 1536 C CA . PHE A 1 183 ? -8.915 -1.155 -11.979 1.00 53.69 183 PHE A CA 1
ATOM 1537 C C . PHE A 1 183 ? -9.934 -0.049 -12.204 1.00 53.69 183 PHE A C 1
ATOM 1539 O O . PHE A 1 183 ? -9.784 0.745 -13.129 1.00 53.69 183 PHE A O 1
ATOM 1546 N N . THR A 1 184 ? -11.032 -0.039 -11.444 1.00 52.00 184 THR A N 1
ATOM 1547 C CA . THR A 1 184 ? -12.033 1.022 -11.613 1.00 52.00 184 THR A CA 1
ATOM 1548 C C . THR A 1 184 ? -11.698 2.144 -10.637 1.00 52.00 184 THR A C 1
ATOM 1550 O O . THR A 1 184 ? -11.876 1.939 -9.434 1.00 52.00 184 THR A O 1
ATOM 1553 N N . PRO A 1 185 ? -11.282 3.334 -11.114 1.00 49.88 185 PRO A N 1
ATOM 1554 C CA . PRO A 1 185 ? -10.966 4.466 -10.244 1.00 49.88 185 PRO A CA 1
ATOM 1555 C C . PRO A 1 185 ? -12.143 4.797 -9.329 1.00 49.88 185 PRO A C 1
ATOM 1557 O O . PRO A 1 185 ? -11.946 5.126 -8.173 1.00 49.88 185 PRO A O 1
ATOM 1560 N N . ARG A 1 186 ? -13.377 4.594 -9.814 1.00 48.41 186 ARG A N 1
ATOM 1561 C CA . ARG A 1 186 ? -14.612 4.817 -9.054 1.00 48.41 186 ARG A CA 1
ATOM 1562 C C . ARG A 1 186 ? -14.694 4.057 -7.738 1.00 48.41 186 ARG A C 1
ATOM 1564 O O . ARG A 1 186 ? -15.183 4.650 -6.795 1.00 48.41 186 ARG A O 1
ATOM 1571 N N . ASN A 1 187 ? -14.240 2.803 -7.668 1.00 49.62 187 ASN A N 1
ATOM 1572 C CA . ASN A 1 187 ? -14.346 2.030 -6.425 1.00 49.62 187 ASN A CA 1
ATOM 1573 C C . ASN A 1 187 ? -13.370 2.552 -5.368 1.00 49.62 187 ASN A C 1
ATOM 1575 O O . ASN A 1 187 ? -13.674 2.497 -4.189 1.00 49.62 187 ASN A O 1
ATOM 1579 N N . ILE A 1 188 ? -12.210 3.064 -5.794 1.00 53.28 188 ILE A N 1
ATOM 1580 C CA . ILE A 1 188 ? -11.195 3.638 -4.904 1.00 53.28 188 ILE A CA 1
ATOM 1581 C C . ILE A 1 188 ? -11.544 5.080 -4.548 1.00 53.28 188 ILE A C 1
ATOM 1583 O O . ILE A 1 188 ? -11.444 5.446 -3.393 1.00 53.28 188 ILE A O 1
ATOM 1587 N N . ILE A 1 189 ? -12.065 5.870 -5.486 1.00 51.31 189 ILE A N 1
ATOM 1588 C CA . ILE A 1 189 ? -12.575 7.220 -5.212 1.00 51.31 189 ILE A CA 1
ATOM 1589 C C . ILE A 1 189 ? -13.801 7.158 -4.290 1.00 51.31 189 ILE A C 1
ATOM 1591 O O . ILE A 1 189 ? -13.913 7.979 -3.391 1.00 51.31 189 ILE A O 1
ATOM 1595 N N . SER A 1 190 ? -14.699 6.174 -4.443 1.00 51.56 190 SER A N 1
ATOM 1596 C CA . SER A 1 190 ? -15.856 6.024 -3.545 1.00 51.56 190 SER A CA 1
ATOM 1597 C C . SER A 1 190 ? -15.473 5.655 -2.114 1.00 51.56 190 SER A C 1
ATOM 1599 O O . SER A 1 190 ? -16.260 5.905 -1.216 1.00 51.56 190 SER A O 1
ATOM 1601 N N . PHE A 1 191 ? -14.287 5.081 -1.888 1.00 51.62 191 PHE A N 1
ATOM 1602 C CA . PHE A 1 191 ? -13.750 4.906 -0.534 1.00 51.62 191 PHE A CA 1
ATOM 1603 C C . PHE A 1 191 ? -13.313 6.220 0.121 1.00 51.62 191 PHE A C 1
ATOM 1605 O O . PHE A 1 191 ? -13.137 6.263 1.336 1.00 51.62 191 PHE A O 1
ATOM 1612 N N . MET A 1 192 ? -13.066 7.259 -0.679 1.00 49.12 192 MET A N 1
ATOM 1613 C CA . MET A 1 192 ? -12.446 8.510 -0.240 1.00 49.12 192 MET A CA 1
ATOM 1614 C C . MET A 1 192 ? -13.440 9.647 0.000 1.00 49.12 192 MET A C 1
ATOM 1616 O O . MET A 1 192 ? -13.035 10.681 0.530 1.00 49.12 192 MET A O 1
ATOM 1620 N N . VAL A 1 193 ? -14.698 9.479 -0.426 1.00 42.12 193 VAL A N 1
ATOM 1621 C CA . VAL A 1 193 ? -15.782 10.470 -0.308 1.00 42.12 193 VAL A CA 1
ATOM 1622 C C . VAL A 1 193 ? -16.702 10.122 0.851 1.00 42.12 193 VAL A C 1
ATOM 1624 O O . VAL A 1 193 ? -17.068 8.933 0.966 1.00 42.12 193 VAL A O 1
#

pLDDT: mean 83.86, std 15.53, range [31.98, 98.12]

Radius of gyration: 16.57 Å; Cα contacts (8 Å, |Δi|>4): 173; chains: 1; bounding box: 37×46×46 Å

Solvent-accessible surface area (backbone atoms only — not comparable to full-atom values): 11153 Å² total; per-residue (Å²): 135,83,81,75,77,76,80,56,63,72,59,50,45,50,49,55,48,55,48,38,51,54,36,53,82,71,31,84,50,70,52,60,27,49,50,58,39,49,54,58,50,47,42,45,55,52,37,55,51,50,53,52,51,39,52,51,24,54,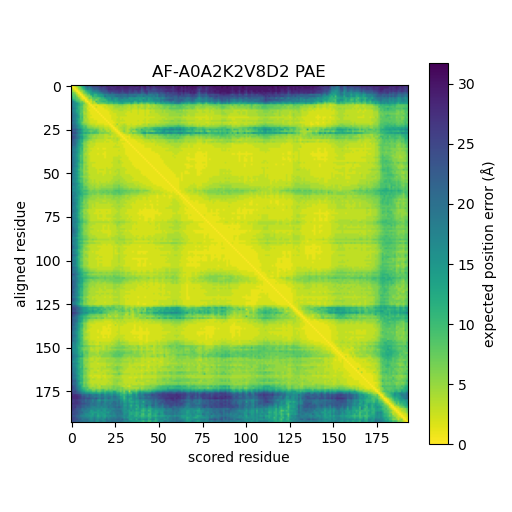75,72,72,46,88,66,80,76,74,60,58,71,89,68,33,34,75,74,29,46,82,47,40,63,61,43,18,46,77,73,73,29,94,38,45,48,58,38,48,54,51,50,41,55,48,43,31,60,57,75,75,80,90,43,74,68,49,36,52,52,39,54,51,46,16,57,68,33,61,79,68,72,95,69,80,78,51,51,68,53,53,50,52,39,41,47,54,60,72,66,56,86,67,57,89,50,63,71,56,27,51,52,48,54,47,52,41,50,50,49,52,50,54,53,39,52,74,67,40,97,54,74,83,72,60,57,66,64,68,60,48,60,71,73,105